Protein AF-A0A3N5DQL9-F1 (afdb_monomer_lite)

InterPro domains:
  IPR009875 PilZ domain [PF07238] (98-173)
  IPR009875 PilZ domain [PF07238] (188-261)

Organism: NCBI:txid2488860

pL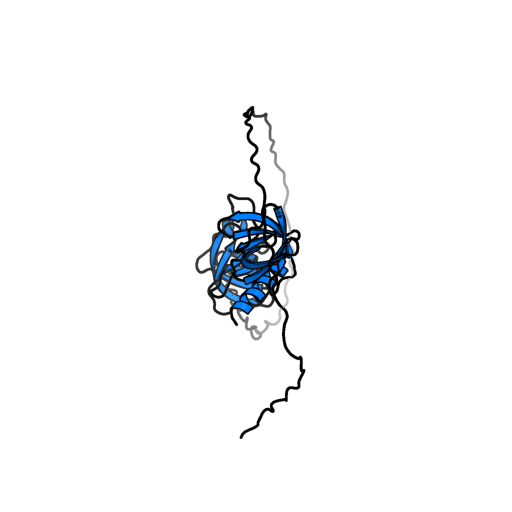DDT: mean 72.64, std 27.67, range [24.95, 98.25]

Foldseek 3Di:
DDDDDDDDDDDDDDDDDDDDDDDDDDDDDDDDDDDDDDDDDDDDDDDDDDDDYDDDDDDDDDDDDDDDDDDDDDDDDDDDDDDDDDPPPPCPPPPPPWDKDQAAWFWKWKQWPLFIFIWTFRMDTQFWTKIFGLDDDDAPTFIWIAGQQGDIFTWHFPDDDDRMTITTTPGGDDVVCVRCVDHPDDRDFDKTADWFWKWKAFPNDIFTWIWGIDGQFWTKIQGPDDDDAQGWIWIGTDLDDTFIWGFHDDDDRMTITTTPGGDDSSSVSRSRVVRSVVVVD

Structure (mmCIF, N/CA/C/O backbone):
data_AF-A0A3N5DQL9-F1
#
_entry.id   AF-A0A3N5DQL9-F1
#
loop_
_atom_site.group_PDB
_atom_site.id
_atom_site.type_symbol
_atom_site.label_atom_id
_atom_site.label_alt_id
_atom_site.label_comp_id
_atom_site.label_asym_id
_atom_site.label_entity_id
_atom_site.label_seq_id
_atom_site.pdbx_PDB_ins_code
_atom_site.Cartn_x
_atom_site.Cartn_y
_atom_site.Cartn_z
_atom_site.occupancy
_atom_site.B_iso_or_equiv
_atom_site.auth_seq_id
_atom_site.auth_comp_id
_atom_site.auth_asym_id
_atom_site.auth_atom_id
_atom_site.pdbx_PDB_model_num
ATOM 1 N N . MET A 1 1 ? 42.557 -19.489 23.599 1.00 41.81 1 MET A N 1
ATOM 2 C CA . MET A 1 1 ? 42.749 -18.333 24.503 1.00 41.81 1 MET A CA 1
ATOM 3 C C . MET A 1 1 ? 41.372 -17.746 24.800 1.00 41.81 1 MET A C 1
ATOM 5 O O . MET A 1 1 ? 40.788 -17.141 23.914 1.00 41.81 1 MET A O 1
ATOM 9 N N . LEU A 1 2 ? 40.791 -18.026 25.970 1.00 31.98 2 LEU A N 1
ATOM 10 C CA . LEU A 1 2 ? 39.416 -17.618 26.305 1.00 31.98 2 LEU A CA 1
ATOM 11 C C . LEU A 1 2 ? 39.386 -16.194 26.879 1.00 31.98 2 LEU A C 1
ATOM 13 O O . LEU A 1 2 ? 40.233 -15.846 27.700 1.00 31.98 2 LEU A O 1
ATOM 17 N N . ARG A 1 3 ? 38.371 -15.401 26.516 1.00 32.28 3 ARG A N 1
ATOM 18 C CA . ARG A 1 3 ? 37.956 -14.208 27.271 1.00 32.28 3 ARG A CA 1
ATOM 19 C C . ARG A 1 3 ? 36.439 -14.199 27.421 1.00 32.28 3 ARG A C 1
ATOM 21 O O . ARG A 1 3 ? 35.715 -14.289 26.438 1.00 32.28 3 ARG A O 1
ATOM 28 N N . GLN A 1 4 ? 35.982 -14.113 28.665 1.00 33.06 4 GLN A N 1
ATOM 29 C CA . GLN A 1 4 ? 34.568 -14.000 29.010 1.00 33.06 4 GLN A CA 1
ATOM 30 C C . GLN A 1 4 ? 34.053 -12.590 28.698 1.00 33.06 4 GLN A C 1
ATOM 32 O O . GLN A 1 4 ? 34.749 -11.607 28.959 1.00 33.06 4 GLN A O 1
ATOM 37 N N . VAL A 1 5 ? 32.803 -12.489 28.248 1.00 36.16 5 VAL A N 1
ATOM 38 C CA . VAL A 1 5 ? 32.012 -11.254 28.347 1.00 36.16 5 VAL A CA 1
ATOM 39 C C . VAL A 1 5 ? 31.130 -11.376 29.591 1.00 36.16 5 VAL A C 1
ATOM 41 O O . VAL A 1 5 ? 30.553 -12.432 29.847 1.00 36.16 5 VAL A O 1
ATOM 44 N N . LYS A 1 6 ? 31.080 -10.326 30.416 1.00 33.09 6 LYS A N 1
ATOM 45 C CA . LYS A 1 6 ? 30.373 -10.351 31.706 1.00 33.09 6 LYS A CA 1
ATOM 46 C C . LYS A 1 6 ? 28.863 -10.208 31.507 1.00 33.09 6 LYS A C 1
ATOM 48 O O . LYS A 1 6 ? 28.427 -9.290 30.818 1.00 33.09 6 LYS A O 1
ATOM 53 N N . LEU A 1 7 ? 28.076 -11.034 32.198 1.00 29.56 7 LEU A N 1
ATOM 54 C CA . LEU A 1 7 ? 26.672 -10.716 32.468 1.00 29.56 7 LEU A CA 1
ATOM 55 C C . LEU A 1 7 ? 26.611 -9.487 33.388 1.00 29.56 7 LEU A C 1
ATOM 57 O O . LEU A 1 7 ? 27.269 -9.463 34.431 1.00 29.56 7 LEU A O 1
ATOM 61 N N . THR A 1 8 ? 25.773 -8.512 33.042 1.00 34.16 8 THR A N 1
ATOM 62 C CA . THR A 1 8 ? 25.400 -7.413 33.945 1.00 34.16 8 THR A CA 1
ATOM 63 C C . THR A 1 8 ? 24.059 -7.736 34.601 1.00 34.16 8 THR A C 1
ATOM 65 O O . THR A 1 8 ? 23.132 -8.233 33.966 1.00 34.16 8 THR A O 1
ATOM 68 N N . ARG A 1 9 ? 23.986 -7.517 35.915 1.00 28.72 9 ARG A N 1
ATOM 69 C CA . ARG A 1 9 ? 22.959 -8.069 36.807 1.00 28.72 9 ARG A CA 1
ATOM 70 C C . ARG A 1 9 ? 21.704 -7.196 36.859 1.00 28.72 9 ARG A C 1
ATOM 72 O O . ARG A 1 9 ? 21.794 -6.030 37.232 1.00 28.72 9 ARG A O 1
ATOM 79 N N . TRP A 1 10 ? 20.541 -7.791 36.596 1.00 24.95 10 TRP A N 1
ATOM 80 C CA . TRP A 1 10 ? 19.246 -7.154 36.844 1.00 24.95 10 TRP A CA 1
ATOM 81 C C . TRP A 1 10 ? 19.011 -6.876 38.340 1.00 24.95 10 TRP A C 1
ATOM 83 O O . TRP A 1 10 ? 19.280 -7.712 39.207 1.00 24.95 10 TRP A O 1
ATOM 93 N N . ARG A 1 11 ? 18.442 -5.700 38.605 1.00 32.62 11 ARG A N 1
ATOM 94 C CA . ARG A 1 11 ? 17.503 -5.376 39.690 1.00 32.62 11 ARG A CA 1
ATOM 95 C C . ARG A 1 11 ? 16.439 -4.483 39.029 1.00 32.62 11 ARG A C 1
ATOM 97 O O . ARG A 1 11 ? 16.796 -3.721 38.139 1.00 32.62 11 ARG A O 1
ATOM 104 N N . GLY A 1 12 ? 15.162 -4.515 39.375 1.00 27.81 12 GLY A N 1
ATOM 105 C CA . GLY A 1 12 ? 14.487 -5.226 40.459 1.00 27.81 12 GLY A CA 1
ATOM 106 C C . GLY A 1 12 ? 13.394 -4.301 40.984 1.00 27.81 12 GLY A C 1
ATOM 107 O O . GLY A 1 12 ? 13.720 -3.222 41.472 1.00 27.81 12 GLY A O 1
ATOM 108 N N . PHE A 1 13 ? 12.129 -4.675 40.805 1.00 28.86 13 PHE A N 1
ATOM 109 C CA . PHE A 1 13 ? 10.984 -3.857 41.196 1.00 28.86 13 PHE A CA 1
ATOM 110 C C . PHE A 1 13 ? 9.818 -4.775 41.562 1.00 28.86 13 PHE A C 1
ATOM 112 O O . PHE A 1 13 ? 9.373 -5.565 40.731 1.00 28.86 13 PHE A O 1
ATOM 119 N N . ASP A 1 14 ? 9.362 -4.686 42.806 1.00 30.33 14 ASP A N 1
ATOM 120 C CA . ASP A 1 14 ? 8.292 -5.522 43.344 1.00 30.33 14 ASP A CA 1
ATOM 121 C C . ASP A 1 14 ? 6.930 -4.831 43.185 1.00 30.33 14 ASP A C 1
ATOM 123 O O . ASP A 1 14 ? 6.806 -3.621 43.385 1.00 30.33 14 ASP A O 1
ATOM 127 N N . ALA A 1 15 ? 5.889 -5.602 42.868 1.00 32.97 15 ALA A N 1
ATOM 128 C CA . ALA A 1 15 ? 4.498 -5.155 42.924 1.00 32.97 15 ALA A CA 1
ATOM 129 C C . ALA A 1 15 ? 3.593 -6.326 43.339 1.00 32.97 15 ALA A C 1
ATOM 131 O O . ALA A 1 15 ? 3.614 -7.394 42.728 1.00 32.97 15 ALA A O 1
ATOM 132 N N . HIS A 1 16 ? 2.815 -6.136 44.405 1.00 31.95 16 HIS A N 1
ATOM 133 C CA . HIS A 1 16 ? 2.066 -7.208 45.060 1.00 31.95 16 HIS A CA 1
ATOM 134 C C . HIS A 1 16 ? 0.633 -7.375 44.519 1.00 31.95 16 HIS A C 1
ATOM 136 O O . HIS A 1 16 ? -0.198 -6.483 44.629 1.00 31.95 16 HIS A O 1
ATOM 142 N N . SER A 1 17 ? 0.347 -8.582 44.026 1.00 31.09 17 SER A N 1
ATOM 143 C CA . SER A 1 17 ? -0.905 -9.343 44.205 1.00 31.09 17 SER A CA 1
ATOM 144 C C . SER A 1 17 ? -2.293 -8.655 44.129 1.00 31.09 17 SER A C 1
ATOM 146 O O . SER A 1 17 ? -2.835 -8.242 45.151 1.00 31.09 17 SER A O 1
ATOM 148 N N . SER A 1 18 ? -2.980 -8.923 43.006 1.00 32.56 18 SER A N 1
ATOM 149 C CA . SER A 1 18 ? -4.298 -9.610 42.982 1.00 32.56 18 SER A CA 1
ATOM 150 C C . SER A 1 18 ? -5.567 -8.806 43.419 1.00 32.56 18 SER A C 1
ATOM 152 O O . SER A 1 18 ? -5.468 -7.596 43.598 1.00 32.56 18 SER A O 1
ATOM 154 N N . PRO A 1 19 ? -6.811 -9.353 43.365 1.00 47.72 19 PRO A N 1
ATOM 155 C CA . PRO A 1 19 ? -7.757 -8.904 42.331 1.00 47.72 19 PRO A CA 1
ATOM 156 C C . PRO A 1 19 ? -9.156 -8.502 42.854 1.00 47.72 19 PRO A C 1
ATOM 158 O O . PRO A 1 19 ? -9.498 -8.753 44.007 1.00 47.72 19 PRO A O 1
ATOM 161 N N . PHE A 1 20 ? -10.027 -7.979 41.977 1.00 27.23 20 PHE A N 1
ATOM 162 C CA . PHE A 1 20 ? -11.466 -7.857 42.268 1.00 27.23 20 PHE A CA 1
ATOM 163 C C . PHE A 1 20 ? -12.380 -8.282 41.103 1.00 27.23 20 PHE A C 1
ATOM 165 O O . PHE A 1 20 ? -11.917 -8.534 39.993 1.00 27.23 20 PHE A O 1
ATOM 172 N N . ARG A 1 21 ? -13.669 -8.489 41.412 1.00 31.25 21 ARG A N 1
ATOM 173 C CA . ARG A 1 21 ? -14.602 -9.344 40.653 1.00 31.25 21 ARG A CA 1
ATOM 174 C C . ARG A 1 21 ? -15.504 -8.633 39.635 1.00 31.25 21 ARG A C 1
ATOM 176 O O . ARG A 1 21 ? -15.844 -7.466 39.775 1.00 31.25 21 ARG A O 1
ATOM 183 N N . VAL A 1 22 ? -15.981 -9.461 38.701 1.00 31.59 22 VAL A N 1
ATOM 184 C CA . VAL A 1 22 ? -17.189 -9.314 37.869 1.00 31.59 22 VAL A CA 1
ATOM 185 C C . VAL A 1 22 ? -18.440 -8.962 38.690 1.00 31.59 22 VAL A C 1
ATOM 187 O O . VAL A 1 22 ? -18.619 -9.472 39.798 1.00 31.59 22 VAL A O 1
ATOM 190 N N . SER A 1 23 ? -19.360 -8.215 38.074 1.00 35.34 23 SER A N 1
ATOM 191 C CA . SER A 1 23 ? -20.794 -8.230 38.398 1.00 35.34 23 SER A CA 1
ATOM 192 C C . SER A 1 23 ? -21.633 -8.011 37.131 1.00 35.34 23 SER A C 1
ATOM 194 O O . SER A 1 23 ? -21.495 -6.973 36.484 1.00 35.34 23 SER A O 1
ATOM 196 N N . ASP A 1 24 ? -22.506 -8.960 36.790 1.00 30.73 24 ASP A N 1
ATOM 197 C CA . ASP A 1 24 ? -23.489 -8.803 35.712 1.00 30.73 24 ASP A CA 1
ATOM 198 C C . ASP A 1 24 ? -24.581 -7.783 36.065 1.00 30.73 24 ASP A C 1
ATOM 200 O O . ASP A 1 24 ? -24.983 -7.651 37.221 1.00 30.73 24 ASP A O 1
ATOM 204 N N . SER A 1 25 ? -25.179 -7.174 35.041 1.00 35.00 25 SER A N 1
ATOM 205 C CA . SER A 1 25 ? -26.637 -6.999 35.018 1.00 35.00 25 SER A CA 1
ATOM 206 C C . SER A 1 25 ? -27.153 -6.927 33.580 1.00 35.00 25 SER A C 1
ATOM 208 O O . SER A 1 25 ? -26.675 -6.156 32.751 1.00 35.00 25 SER A O 1
ATOM 210 N N . SER A 1 26 ? -28.132 -7.772 33.277 1.00 30.64 26 SER A N 1
ATOM 211 C CA . SER A 1 26 ? -28.858 -7.816 32.008 1.00 30.64 26 SER A CA 1
ATOM 212 C C . SER A 1 26 ? -30.278 -7.284 32.204 1.00 30.64 26 SER A C 1
ATOM 214 O O . SER A 1 26 ? -30.798 -7.366 33.316 1.00 30.64 26 SER A O 1
ATOM 216 N N . THR A 1 27 ? -30.921 -6.779 31.139 1.00 33.00 27 THR A N 1
ATOM 217 C CA . THR A 1 27 ? -32.370 -6.932 30.847 1.00 33.00 27 THR A CA 1
ATOM 218 C C . THR A 1 27 ? -32.809 -6.073 29.648 1.00 33.00 27 THR A C 1
ATOM 220 O O . THR A 1 27 ? -32.357 -4.949 29.477 1.00 33.00 27 THR A O 1
ATOM 223 N N . HIS A 1 28 ? -33.682 -6.666 28.825 1.00 31.22 28 HIS A N 1
ATOM 224 C CA . HIS A 1 28 ? -34.646 -6.119 27.850 1.00 31.22 28 HIS A CA 1
ATOM 225 C C . HIS A 1 28 ? -34.858 -4.580 27.820 1.00 31.22 28 HIS A C 1
ATOM 227 O O . HIS A 1 28 ? -34.978 -3.952 28.863 1.00 31.22 28 HIS A O 1
ATOM 233 N N . GLY A 1 29 ? -35.032 -3.900 26.677 1.00 25.44 29 GLY A N 1
ATOM 234 C CA . GLY A 1 29 ? -35.279 -4.354 25.297 1.00 25.44 29 GLY A CA 1
ATOM 235 C C . GLY A 1 29 ? -36.654 -3.890 24.782 1.00 25.44 29 GLY A C 1
ATOM 236 O O . GLY A 1 29 ? -37.627 -3.962 25.524 1.00 25.44 29 GLY A O 1
ATOM 237 N N . PHE A 1 30 ? -36.762 -3.433 23.526 1.00 28.27 30 PHE A N 1
ATOM 238 C CA . PHE A 1 30 ? -38.056 -3.134 22.884 1.00 28.27 30 PHE A CA 1
ATOM 239 C C . PHE A 1 30 ? -37.993 -3.253 21.351 1.00 28.27 30 PHE A C 1
ATOM 241 O O . PHE A 1 30 ? -36.925 -3.127 20.753 1.00 28.27 30 PHE A O 1
ATOM 248 N N . VAL A 1 31 ? -39.145 -3.494 20.719 1.00 26.06 31 VAL A N 1
ATOM 249 C CA . VAL A 1 31 ? -39.311 -3.655 19.264 1.00 26.06 31 VAL A CA 1
ATOM 250 C C . VAL A 1 31 ? -40.293 -2.612 18.749 1.00 26.06 31 VAL A C 1
ATOM 252 O O . VAL A 1 31 ? -41.367 -2.465 19.328 1.00 26.06 31 VAL A O 1
ATOM 255 N N . GLN A 1 32 ? -40.004 -1.985 17.605 1.00 31.44 32 GLN A N 1
ATOM 256 C CA . GLN A 1 32 ? -41.073 -1.452 16.762 1.00 31.44 32 GLN A CA 1
ATOM 257 C C . GLN A 1 32 ? -40.695 -1.460 15.275 1.00 31.44 32 GLN A C 1
ATOM 259 O O . GLN A 1 32 ? -39.648 -0.953 14.878 1.00 31.44 32 GLN A O 1
ATOM 264 N N . MET A 1 33 ? -41.566 -2.049 14.451 1.00 25.66 33 MET A N 1
ATOM 265 C CA . MET A 1 33 ? -41.576 -1.824 13.004 1.00 25.66 33 MET A CA 1
ATOM 266 C C . MET A 1 33 ? -42.206 -0.462 12.707 1.00 25.66 33 MET A C 1
ATOM 268 O O . MET A 1 33 ? -43.134 -0.059 13.405 1.00 25.66 33 MET A O 1
ATOM 272 N N . LEU A 1 34 ? -41.823 0.163 11.594 1.00 30.53 34 LEU A N 1
ATOM 273 C CA . LEU A 1 34 ? -42.738 0.996 10.811 1.00 30.53 34 LEU A CA 1
ATOM 274 C C . LEU A 1 34 ? -42.424 0.849 9.315 1.00 30.53 34 LEU A C 1
ATOM 276 O O . LEU A 1 34 ? -41.328 0.431 8.939 1.00 30.53 34 LEU A O 1
ATOM 280 N N . THR A 1 35 ? -43.424 1.102 8.475 1.00 29.86 35 THR A N 1
ATOM 281 C CA . THR A 1 35 ? -43.510 0.587 7.102 1.00 29.86 35 THR A CA 1
ATOM 282 C C . THR A 1 35 ? -43.495 1.676 6.023 1.00 29.86 35 THR A C 1
ATOM 284 O O . THR A 1 35 ? -43.913 2.801 6.259 1.00 29.86 35 THR A O 1
ATOM 287 N N . GLU A 1 36 ? -43.056 1.268 4.824 1.00 28.89 36 GLU A N 1
ATOM 288 C CA . GLU A 1 36 ? -43.428 1.777 3.487 1.00 28.89 36 GLU A CA 1
ATOM 289 C C . GLU A 1 36 ? -43.408 3.289 3.158 1.00 28.89 36 GLU A C 1
ATOM 291 O O . GLU A 1 36 ? -44.147 4.091 3.723 1.00 28.89 36 GLU A O 1
ATOM 296 N N . LYS A 1 37 ? -42.799 3.617 2.002 1.00 32.78 37 LYS A N 1
ATOM 297 C CA . LYS A 1 37 ? -43.576 4.051 0.813 1.00 32.78 37 LYS A CA 1
ATOM 298 C C . LYS A 1 37 ? -42.776 4.018 -0.501 1.00 32.78 37 LYS A C 1
ATOM 300 O O . LYS A 1 37 ? -41.551 3.990 -0.495 1.00 32.78 37 LYS A O 1
ATOM 305 N N . LYS A 1 38 ? -43.504 3.992 -1.628 1.00 30.69 38 LYS A N 1
ATOM 306 C CA . LYS A 1 38 ? -42.999 4.003 -3.018 1.00 30.69 38 LYS A CA 1
ATOM 307 C C . LYS A 1 38 ? -43.166 5.380 -3.678 1.00 30.69 38 LYS A C 1
ATOM 309 O O . LYS A 1 38 ? -44.229 5.970 -3.514 1.00 30.69 38 LYS A O 1
ATOM 314 N N . ALA A 1 39 ? -42.207 5.766 -4.524 1.00 31.39 39 ALA A N 1
ATOM 315 C CA . ALA A 1 39 ? -42.345 6.441 -5.836 1.00 31.39 39 ALA A CA 1
ATOM 316 C C . ALA A 1 39 ? -40.922 6.466 -6.478 1.00 31.39 39 ALA A C 1
ATOM 318 O O . ALA A 1 39 ? -39.961 6.575 -5.723 1.00 31.39 39 ALA A O 1
ATOM 319 N N . VAL A 1 40 ? -40.634 6.196 -7.766 1.00 34.62 40 VAL A N 1
ATOM 320 C CA . VAL A 1 40 ? -41.252 6.627 -9.048 1.00 34.62 40 VAL A CA 1
ATOM 321 C C . VAL A 1 40 ? -41.043 8.147 -9.222 1.00 34.62 40 VAL A C 1
ATOM 323 O O . VAL A 1 40 ? -41.456 8.905 -8.358 1.00 34.62 40 VAL A O 1
ATOM 326 N N . ASP A 1 41 ? -40.301 8.659 -10.214 1.00 34.75 41 ASP A N 1
ATOM 327 C CA . ASP A 1 41 ? -40.450 8.399 -11.660 1.00 34.75 41 ASP A CA 1
ATOM 328 C C . ASP A 1 41 ? -39.149 8.552 -12.512 1.00 34.75 41 ASP A C 1
ATOM 330 O O . ASP A 1 41 ? -38.054 8.706 -11.970 1.00 34.75 41 ASP A O 1
ATOM 334 N N . GLY A 1 42 ? -39.265 8.457 -13.848 1.00 34.69 42 GLY A N 1
ATOM 335 C CA . GLY A 1 42 ? -38.157 8.436 -14.829 1.00 34.69 42 GLY A CA 1
ATOM 336 C C . GLY A 1 42 ? -37.672 9.786 -15.429 1.00 34.69 42 GLY A C 1
ATOM 337 O O . GLY A 1 42 ? -38.116 10.856 -15.015 1.00 34.69 42 GLY A O 1
ATOM 338 N N . PRO A 1 43 ? -36.729 9.755 -16.405 1.00 48.16 43 PRO A N 1
ATOM 339 C CA . PRO A 1 43 ? -35.982 10.934 -16.877 1.00 48.16 43 PRO A CA 1
ATOM 340 C C . PRO A 1 43 ? -36.409 11.494 -18.259 1.00 48.16 43 PRO A C 1
ATOM 342 O O . PRO A 1 43 ? -36.914 10.747 -19.100 1.00 48.16 43 PRO A O 1
ATOM 345 N N . PRO A 1 44 ? -36.086 12.768 -18.574 1.00 45.38 44 PRO A N 1
ATOM 346 C CA . PRO A 1 44 ? -36.138 13.313 -19.934 1.00 45.38 44 PRO A CA 1
ATOM 347 C C . PRO A 1 44 ? -34.821 13.115 -20.722 1.00 45.38 44 PRO A C 1
ATOM 349 O O . PRO A 1 44 ? -33.724 13.179 -20.169 1.00 45.38 44 PRO A O 1
ATOM 352 N N . GLN A 1 45 ? -34.932 12.936 -22.044 1.00 37.78 45 GLN A N 1
ATOM 353 C CA . GLN A 1 45 ? -33.828 12.981 -23.024 1.00 37.78 45 GLN A CA 1
ATOM 354 C C . GLN A 1 45 ? -33.878 14.305 -23.820 1.00 37.78 45 GLN A C 1
ATOM 356 O O . GLN A 1 45 ? -34.929 14.943 -23.834 1.00 37.78 45 GLN A O 1
ATOM 361 N N . GLY A 1 46 ? -32.826 14.675 -24.577 1.00 31.55 46 GLY A N 1
ATOM 362 C CA . GLY A 1 46 ? -33.003 15.672 -25.657 1.00 31.55 46 GLY A CA 1
ATOM 363 C C . GLY A 1 46 ? -31.780 16.383 -26.272 1.00 31.55 46 GLY A C 1
ATOM 364 O O . GLY A 1 46 ? -31.552 17.542 -25.959 1.00 31.55 46 GLY A O 1
ATOM 365 N N . GLY A 1 47 ? -31.103 15.745 -27.241 1.00 31.56 47 GLY A N 1
ATOM 366 C CA . GLY A 1 47 ? -30.402 16.386 -28.386 1.00 31.56 47 GLY A CA 1
ATOM 367 C C . GLY A 1 47 ? -29.287 17.441 -28.155 1.00 31.56 47 GLY A C 1
ATOM 368 O O . GLY A 1 47 ? -28.833 17.657 -27.041 1.00 31.56 47 GLY A O 1
ATOM 369 N N . SER A 1 48 ? -28.755 18.124 -29.191 1.00 32.31 48 SER A N 1
ATOM 370 C CA . SER A 1 48 ? -28.428 17.639 -30.560 1.00 32.31 48 SER A CA 1
ATOM 371 C C . SER A 1 48 ? -27.640 18.653 -31.444 1.00 32.31 48 SER A C 1
ATOM 373 O O . SER A 1 48 ? -28.252 19.474 -32.119 1.00 32.31 48 SER A O 1
ATOM 375 N N . ARG A 1 49 ? -26.313 18.455 -31.584 1.00 32.72 49 ARG A N 1
ATOM 376 C CA . ARG A 1 49 ? -25.433 18.856 -32.730 1.00 32.72 49 ARG A CA 1
ATOM 377 C C . ARG A 1 49 ? -25.258 20.373 -33.108 1.00 32.72 49 ARG A C 1
ATOM 379 O O . ARG A 1 49 ? -25.859 21.221 -32.464 1.00 32.72 49 ARG A O 1
ATOM 386 N N . PRO A 1 50 ? -24.332 20.733 -34.051 1.00 54.06 50 PRO A N 1
ATOM 387 C CA . PRO A 1 50 ? -23.694 22.069 -34.107 1.00 54.06 50 PRO A CA 1
ATOM 388 C C . PRO A 1 50 ? -23.637 22.754 -35.507 1.00 54.06 50 PRO A C 1
ATOM 390 O O . PRO A 1 50 ? -24.065 22.180 -36.511 1.00 54.06 50 PRO A O 1
ATOM 393 N N . PRO A 1 51 ? -22.948 23.910 -35.605 1.00 46.78 51 PRO A N 1
ATOM 394 C CA . PRO A 1 51 ? -22.212 24.385 -36.794 1.00 46.78 51 PRO A CA 1
ATOM 395 C C . PRO A 1 51 ? -20.721 24.734 -36.484 1.00 46.78 51 PRO A C 1
ATOM 397 O O . PRO A 1 51 ? -20.302 24.621 -35.337 1.00 46.78 51 PRO A O 1
ATOM 400 N N . LYS A 1 52 ? -19.889 25.281 -37.395 1.00 36.59 52 LYS A N 1
ATOM 401 C CA . LYS A 1 52 ? -19.422 24.848 -38.744 1.00 36.59 52 LYS A CA 1
ATOM 402 C C . LYS A 1 52 ? -18.437 25.911 -39.317 1.00 36.59 52 LYS A C 1
ATOM 404 O O . LYS A 1 52 ? -18.806 27.076 -39.350 1.00 36.59 52 LYS A O 1
ATOM 409 N N . GLY A 1 53 ? -17.291 25.499 -39.884 1.00 31.33 53 GLY A N 1
ATOM 410 C CA . GLY A 1 53 ? -16.429 26.305 -40.791 1.00 31.33 53 GLY A CA 1
ATOM 411 C C . GLY A 1 53 ? -15.499 27.370 -40.160 1.00 31.33 53 GLY A C 1
ATOM 412 O O . GLY A 1 53 ? -15.647 27.680 -38.985 1.00 31.33 53 GLY A O 1
ATOM 413 N N . ASN A 1 54 ? -14.522 27.952 -40.885 1.00 34.09 54 ASN A N 1
ATOM 414 C CA . ASN A 1 54 ? -13.997 27.620 -42.232 1.00 34.09 54 ASN A CA 1
ATOM 415 C C . ASN A 1 54 ? -12.597 28.252 -42.508 1.00 34.09 54 ASN A C 1
ATOM 417 O O . ASN A 1 54 ? -12.244 29.209 -41.835 1.00 34.09 54 ASN A O 1
ATOM 421 N N . ASP A 1 55 ? -11.888 27.738 -43.536 1.00 34.00 55 ASP A N 1
ATOM 422 C CA . ASP A 1 55 ? -10.813 28.348 -44.381 1.00 34.00 55 ASP 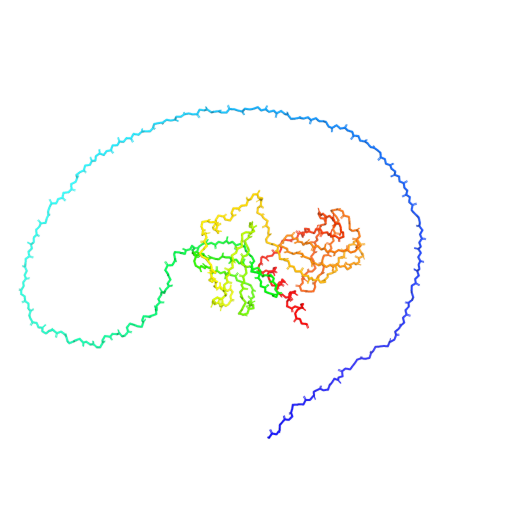A CA 1
ATOM 423 C C . ASP A 1 55 ? -9.550 28.996 -43.725 1.00 34.00 55 ASP A C 1
ATOM 425 O O . ASP A 1 55 ? -9.646 29.794 -42.806 1.00 34.00 55 ASP A O 1
ATOM 429 N N . LYS A 1 56 ? -8.295 28.593 -44.029 1.00 34.84 56 LYS A N 1
ATOM 430 C CA . LYS A 1 56 ? -7.452 28.605 -45.270 1.00 34.84 56 LYS A CA 1
ATOM 431 C C . LYS A 1 56 ? -6.741 29.943 -45.572 1.00 34.84 56 LYS A C 1
ATOM 433 O O . LYS A 1 56 ? -7.410 30.959 -45.683 1.00 34.84 56 LYS A O 1
ATOM 438 N N . ILE A 1 57 ? -5.432 29.877 -45.890 1.00 33.72 57 ILE A N 1
ATOM 439 C CA . ILE A 1 57 ? -4.751 30.420 -47.106 1.00 33.72 57 ILE A CA 1
ATOM 440 C C . ILE A 1 57 ? -3.230 30.099 -47.063 1.00 33.72 57 ILE A C 1
ATOM 442 O O . ILE A 1 57 ? -2.686 29.833 -45.996 1.00 33.72 57 ILE A O 1
ATOM 446 N N . MET A 1 58 ? -2.564 30.069 -48.228 1.00 32.28 58 MET A N 1
ATOM 447 C CA . MET A 1 58 ? -1.123 29.802 -48.446 1.00 32.28 58 MET A CA 1
ATOM 448 C C . MET A 1 58 ? -0.446 31.001 -49.140 1.00 32.28 58 MET A C 1
ATOM 450 O O . MET A 1 58 ? -1.105 31.601 -49.988 1.00 32.28 58 MET A O 1
ATOM 454 N N . ALA A 1 59 ? 0.852 31.266 -48.900 1.00 29.48 59 ALA A N 1
ATOM 455 C CA . ALA A 1 59 ? 1.788 31.844 -49.894 1.00 29.48 59 ALA A CA 1
ATOM 456 C C . ALA A 1 59 ? 3.272 31.853 -49.435 1.00 29.48 59 ALA A C 1
ATOM 458 O O . ALA A 1 59 ? 3.576 32.041 -48.261 1.00 29.48 59 ALA A O 1
ATOM 459 N N . GLU A 1 60 ? 4.173 31.716 -50.410 1.00 29.97 60 GLU A N 1
ATOM 460 C CA . GLU A 1 60 ? 5.650 31.840 -50.391 1.00 29.97 60 GLU A CA 1
ATOM 461 C C . GLU A 1 60 ? 6.058 33.001 -51.357 1.00 29.97 60 GLU A C 1
ATOM 463 O O . GLU A 1 60 ? 5.157 33.608 -51.942 1.00 29.97 60 GLU A O 1
ATOM 468 N N . PRO A 1 61 ? 7.338 33.243 -51.739 1.00 61.50 61 PRO A N 1
ATOM 469 C CA . PRO A 1 61 ? 8.613 33.380 -50.999 1.00 61.50 61 PRO A CA 1
ATOM 470 C C . PRO A 1 61 ? 9.394 34.654 -51.475 1.00 61.50 61 PRO A C 1
ATOM 472 O O . PRO A 1 61 ? 8.833 35.446 -52.225 1.00 61.50 61 PRO A O 1
ATOM 475 N N . LEU A 1 62 ? 10.700 34.830 -51.155 1.00 31.80 62 LEU A N 1
ATOM 476 C CA . LEU A 1 62 ? 11.762 35.222 -52.136 1.00 31.80 62 LEU A CA 1
ATOM 477 C C . LEU A 1 62 ? 13.212 35.303 -51.559 1.00 31.80 62 LEU A C 1
ATOM 479 O O . LEU A 1 62 ? 13.412 35.828 -50.475 1.00 31.80 62 LEU A O 1
ATOM 483 N N . ARG A 1 63 ? 14.197 34.832 -52.360 1.00 34.25 63 ARG A N 1
ATOM 484 C CA . ARG A 1 63 ? 15.603 35.300 -52.644 1.00 34.25 63 ARG A CA 1
ATOM 485 C C . ARG A 1 63 ? 16.303 36.237 -51.617 1.00 34.25 63 ARG A C 1
ATOM 487 O O . ARG A 1 63 ? 15.716 37.224 -51.209 1.00 34.25 63 ARG A O 1
ATOM 494 N N . ASN A 1 64 ? 17.607 36.143 -51.287 1.00 31.66 64 ASN A N 1
ATOM 495 C CA . ASN A 1 64 ? 18.851 35.961 -52.095 1.00 31.66 64 ASN A CA 1
ATOM 496 C C . ASN A 1 64 ? 20.084 35.830 -51.112 1.00 31.66 64 ASN A C 1
ATOM 498 O O . ASN A 1 64 ? 19.835 35.894 -49.915 1.00 31.66 64 ASN A O 1
ATOM 502 N N . ARG A 1 65 ? 21.409 35.713 -51.398 1.00 33.19 65 ARG A N 1
ATOM 503 C CA . ARG A 1 65 ? 22.324 35.605 -52.579 1.00 33.19 65 ARG A CA 1
ATOM 504 C C . ARG A 1 65 ? 23.711 35.020 -52.120 1.00 33.19 65 ARG A C 1
ATOM 506 O O . ARG A 1 65 ? 23.905 34.795 -50.934 1.00 33.19 65 ARG A O 1
ATOM 513 N N . ILE A 1 66 ? 24.681 34.843 -53.035 1.00 35.19 66 ILE A N 1
ATOM 514 C CA . ILE A 1 66 ? 26.120 34.439 -52.880 1.00 35.19 66 ILE A CA 1
ATOM 515 C C . ILE A 1 66 ? 26.957 35.422 -53.770 1.00 35.19 66 ILE A C 1
ATOM 517 O O . ILE A 1 66 ? 26.375 35.810 -54.794 1.00 35.19 66 ILE A O 1
ATOM 521 N N . PRO A 1 67 ? 28.198 35.922 -53.452 1.00 40.34 67 PRO A N 1
ATOM 522 C CA . PRO A 1 67 ? 29.461 35.146 -53.315 1.00 40.34 67 PRO A CA 1
ATOM 523 C C . PRO A 1 67 ? 30.572 35.684 -52.355 1.00 40.34 67 PRO A C 1
ATOM 525 O O . PRO A 1 67 ? 30.409 36.698 -51.683 1.00 40.34 67 PRO A O 1
ATOM 528 N N . ALA A 1 68 ? 31.726 34.991 -52.331 1.00 33.97 68 ALA A N 1
ATOM 529 C CA . ALA A 1 68 ? 33.003 35.393 -51.701 1.00 33.97 68 ALA A CA 1
ATOM 530 C C . ALA A 1 68 ? 33.963 36.110 -52.692 1.00 33.97 68 ALA A C 1
ATOM 532 O O . ALA A 1 68 ? 33.618 36.243 -53.870 1.00 33.97 68 ALA A O 1
ATOM 533 N N . PRO A 1 69 ? 35.167 36.551 -52.253 1.00 39.88 69 PRO A N 1
ATOM 534 C CA . PRO A 1 69 ? 36.379 35.860 -52.742 1.00 39.88 69 PRO A CA 1
ATOM 535 C C . PRO A 1 69 ? 37.565 35.738 -51.744 1.00 39.88 69 PRO A C 1
ATOM 537 O O . PRO A 1 69 ? 37.566 36.291 -50.649 1.00 39.88 69 PRO A O 1
ATOM 540 N N . THR A 1 70 ? 38.585 34.989 -52.179 1.00 31.00 70 THR A N 1
ATOM 541 C CA . THR A 1 70 ? 39.814 34.551 -51.477 1.00 31.00 70 THR A CA 1
ATOM 542 C C . THR A 1 70 ? 40.966 35.572 -51.488 1.00 31.00 70 THR A C 1
ATOM 544 O O . THR A 1 70 ? 41.125 36.289 -52.473 1.00 31.00 70 THR A O 1
ATOM 547 N N . GLN A 1 71 ? 41.882 35.505 -50.506 1.00 32.59 71 GLN A N 1
ATOM 548 C CA . GLN A 1 71 ? 43.322 35.768 -50.720 1.00 32.59 71 GLN A CA 1
ATOM 549 C C . GLN A 1 71 ? 44.215 34.746 -49.982 1.00 32.59 71 GLN A C 1
ATOM 551 O O . GLN A 1 71 ? 43.786 34.120 -49.015 1.00 32.59 71 GLN A O 1
ATOM 556 N N . PHE A 1 72 ? 45.437 34.550 -50.491 1.00 30.75 72 PHE A N 1
ATOM 557 C CA . PHE A 1 72 ? 46.450 33.583 -50.035 1.00 30.75 72 PHE A CA 1
ATOM 558 C C . PHE A 1 72 ? 47.598 34.279 -49.291 1.00 30.75 72 PHE A C 1
ATOM 560 O O . PHE A 1 72 ? 48.004 35.356 -49.712 1.00 30.75 72 PHE A O 1
ATOM 567 N N . PHE A 1 73 ? 48.223 33.585 -48.334 1.00 32.78 73 PHE A N 1
ATOM 568 C CA . PHE A 1 73 ? 49.674 33.639 -48.083 1.00 32.78 73 PHE A CA 1
ATOM 569 C C . PHE A 1 73 ? 50.158 32.291 -47.511 1.00 32.78 73 PHE A C 1
ATOM 571 O O . PHE A 1 73 ? 49.364 31.509 -46.990 1.00 32.78 73 PHE A O 1
ATOM 578 N N . ALA A 1 74 ? 51.452 32.001 -47.657 1.00 34.06 74 ALA A N 1
ATOM 579 C CA . ALA A 1 74 ? 52.123 30.755 -47.266 1.00 34.06 74 ALA A CA 1
ATOM 580 C C . ALA A 1 74 ? 53.627 31.040 -47.035 1.00 34.06 74 ALA A C 1
ATOM 582 O O . ALA A 1 74 ? 54.062 32.159 -47.310 1.00 34.06 74 ALA A O 1
ATOM 583 N N . PRO A 1 75 ? 54.459 30.034 -46.713 1.00 41.56 75 PRO A N 1
ATOM 584 C CA . PRO A 1 75 ? 54.368 29.081 -45.603 1.00 41.56 75 PRO A CA 1
ATOM 585 C C . PRO A 1 75 ? 55.539 29.286 -44.607 1.00 41.56 75 PRO A C 1
ATOM 587 O O . PRO A 1 75 ? 56.493 29.995 -44.913 1.00 41.56 75 PRO A O 1
ATOM 590 N N . ASP A 1 76 ? 55.543 28.586 -43.468 1.00 33.81 76 ASP A N 1
ATOM 591 C CA . ASP A 1 76 ? 56.782 28.347 -42.703 1.00 33.81 76 ASP A CA 1
ATOM 592 C C . ASP A 1 76 ? 56.804 26.915 -42.131 1.00 33.81 76 ASP A C 1
ATOM 594 O O . ASP A 1 76 ? 55.760 26.275 -41.984 1.00 33.81 76 ASP A O 1
ATOM 598 N N . THR A 1 77 ? 57.997 26.373 -41.883 1.00 41.38 77 THR A N 1
ATOM 599 C CA . THR A 1 77 ? 58.254 24.942 -41.669 1.00 41.38 77 THR A CA 1
ATOM 600 C C . THR A 1 77 ? 58.945 24.675 -40.336 1.00 41.38 77 THR A C 1
ATOM 602 O O . THR A 1 77 ? 60.107 25.045 -40.164 1.00 41.38 77 THR A O 1
ATOM 605 N N . ARG A 1 78 ? 58.307 23.914 -39.430 1.00 34.53 78 ARG A N 1
ATOM 606 C CA . ARG A 1 78 ? 59.023 23.190 -38.360 1.00 34.53 78 ARG A CA 1
ATOM 607 C C . ARG A 1 78 ? 58.224 22.057 -37.707 1.00 34.53 78 ARG A C 1
ATOM 609 O O . ARG A 1 78 ? 57.059 22.224 -37.384 1.00 34.53 78 ARG A O 1
ATOM 616 N N . ALA A 1 79 ? 58.945 20.956 -37.471 1.00 38.62 79 ALA A N 1
ATOM 617 C CA . ALA A 1 79 ? 58.712 19.870 -36.509 1.00 38.62 79 ALA A CA 1
ATOM 618 C C . ALA A 1 79 ? 57.300 19.248 -36.404 1.00 38.62 79 ALA A C 1
ATOM 620 O O . ALA A 1 79 ? 56.386 19.809 -35.807 1.00 38.62 79 ALA A O 1
ATOM 621 N N . ALA A 1 80 ? 57.177 17.989 -36.841 1.00 45.22 80 ALA A N 1
ATOM 622 C CA . ALA A 1 80 ? 56.072 17.126 -36.425 1.00 45.22 80 ALA A CA 1
ATOM 623 C C . ALA A 1 80 ? 56.230 16.718 -34.939 1.00 45.22 80 ALA A C 1
ATOM 625 O O . ALA A 1 80 ? 57.337 16.343 -34.538 1.00 45.22 80 ALA A O 1
ATOM 626 N N . PRO A 1 81 ? 55.164 16.755 -34.118 1.00 43.25 81 PRO A N 1
ATOM 627 C CA . PRO A 1 81 ? 55.221 16.304 -32.731 1.00 43.25 81 PRO A CA 1
ATOM 628 C C . PRO A 1 81 ? 55.224 14.770 -32.637 1.00 43.25 81 PRO A C 1
ATOM 630 O O . PRO A 1 81 ? 54.471 14.084 -33.327 1.00 43.25 81 PRO A O 1
ATOM 633 N N . VAL A 1 82 ? 56.047 14.234 -31.734 1.00 54.69 82 VAL A N 1
ATOM 634 C CA . VAL A 1 82 ? 56.057 12.805 -31.382 1.00 54.69 82 VAL A CA 1
ATOM 635 C C . VAL A 1 82 ? 54.749 12.460 -30.650 1.00 54.69 82 VAL A C 1
ATOM 637 O O . VAL A 1 82 ? 54.353 13.221 -29.763 1.00 54.69 82 VAL A O 1
ATOM 640 N N . PRO A 1 83 ? 54.068 11.338 -30.960 1.00 50.22 83 PRO A N 1
ATOM 641 C CA . PRO A 1 83 ? 52.876 10.937 -30.222 1.00 50.22 83 PRO A CA 1
ATOM 642 C C . PRO A 1 83 ? 53.234 10.592 -28.770 1.00 50.22 83 PRO A C 1
ATOM 644 O O . PRO A 1 83 ? 53.957 9.632 -28.502 1.00 50.22 83 PRO A O 1
ATOM 647 N N . GLY A 1 84 ? 52.709 11.377 -27.828 1.00 49.97 84 GLY A N 1
ATOM 648 C CA . GLY A 1 84 ? 52.721 11.025 -26.408 1.00 49.97 84 GLY A CA 1
ATOM 649 C C . GLY A 1 84 ? 51.872 9.774 -26.129 1.00 49.97 84 GLY A C 1
ATOM 650 O O . GLY A 1 84 ? 51.068 9.375 -26.977 1.00 49.97 84 GLY A O 1
ATOM 651 N N . PRO A 1 85 ? 52.019 9.146 -24.948 1.00 48.84 85 PRO A N 1
ATOM 652 C CA . PRO A 1 85 ? 51.244 7.961 -24.598 1.00 48.84 85 PRO A CA 1
ATOM 653 C C . PRO A 1 85 ? 49.746 8.276 -24.653 1.00 48.84 85 PRO A C 1
ATOM 655 O O . PRO A 1 85 ? 49.264 9.177 -23.964 1.00 48.84 85 PRO A O 1
ATOM 658 N N . THR A 1 86 ? 49.008 7.529 -25.475 1.00 48.53 86 THR A N 1
ATOM 659 C CA . THR A 1 86 ? 47.551 7.661 -25.578 1.00 48.53 86 THR A CA 1
ATOM 660 C C . THR A 1 86 ? 46.914 7.480 -24.201 1.00 48.53 86 THR A C 1
ATOM 662 O O . THR A 1 86 ? 47.214 6.475 -23.545 1.00 48.53 86 THR A O 1
ATOM 665 N N . PRO A 1 87 ? 46.012 8.379 -23.762 1.00 41.53 87 PRO A N 1
ATOM 666 C CA . PRO A 1 87 ? 45.246 8.134 -22.552 1.00 41.53 87 PRO A CA 1
ATOM 667 C C . PRO A 1 87 ? 44.460 6.837 -22.743 1.00 41.53 87 PRO A C 1
ATOM 669 O O . PRO A 1 87 ? 43.739 6.673 -23.729 1.00 41.53 87 PRO A O 1
ATOM 672 N N . ARG A 1 88 ? 44.611 5.901 -21.801 1.00 44.84 88 ARG A N 1
ATOM 673 C CA . ARG A 1 88 ? 43.753 4.719 -21.732 1.00 44.84 88 ARG A CA 1
ATOM 674 C C . ARG A 1 88 ? 42.342 5.219 -21.451 1.00 44.84 88 ARG A C 1
ATOM 676 O O . ARG A 1 88 ? 42.019 5.535 -20.311 1.00 44.84 88 ARG A O 1
ATOM 683 N N . VAL A 1 89 ? 41.521 5.303 -22.494 1.00 42.78 89 VAL A N 1
ATOM 684 C CA . VAL A 1 89 ? 40.084 5.503 -22.338 1.00 42.78 89 VAL A CA 1
ATOM 685 C C . VAL A 1 89 ? 39.558 4.237 -21.678 1.00 42.78 89 VAL A C 1
ATOM 687 O O . VAL A 1 89 ? 39.401 3.203 -22.329 1.00 42.78 89 VAL A O 1
ATOM 690 N N . GLU A 1 90 ? 39.356 4.293 -20.366 1.00 40.69 90 GLU A N 1
ATOM 691 C CA . GLU A 1 90 ? 38.624 3.256 -19.656 1.00 40.69 90 GLU A CA 1
ATOM 692 C C . GLU A 1 90 ? 37.181 3.315 -20.140 1.00 40.69 90 GLU A C 1
ATOM 694 O O . GLU A 1 90 ? 36.390 4.156 -19.720 1.00 40.69 90 GLU A O 1
ATOM 699 N N . ALA A 1 91 ? 36.867 2.439 -21.093 1.00 39.41 91 ALA A N 1
ATOM 700 C CA . ALA A 1 91 ? 35.518 2.236 -21.575 1.00 39.41 91 ALA A CA 1
ATOM 701 C C . ALA A 1 91 ? 34.693 1.589 -20.455 1.00 39.41 91 ALA A C 1
ATOM 703 O O . ALA A 1 91 ? 34.508 0.373 -20.410 1.00 39.41 91 ALA A O 1
ATOM 704 N N . THR A 1 92 ? 34.178 2.419 -19.550 1.00 39.06 92 THR A N 1
ATOM 705 C CA . THR A 1 92 ? 32.963 2.109 -18.807 1.00 39.06 92 THR A CA 1
ATOM 706 C C . THR A 1 92 ? 31.875 1.848 -19.842 1.00 39.06 92 THR A C 1
ATOM 708 O O . THR A 1 92 ? 31.362 2.768 -20.476 1.00 39.06 92 THR A O 1
ATOM 711 N N . LEU A 1 93 ? 31.589 0.566 -20.091 1.00 40.84 93 LEU A N 1
ATOM 712 C CA . LEU A 1 93 ? 30.614 0.151 -21.094 1.00 40.84 93 LEU A CA 1
ATOM 713 C C . LEU A 1 93 ? 29.223 0.636 -20.676 1.00 40.84 93 LEU A C 1
ATOM 715 O O . LEU A 1 93 ? 28.527 -0.010 -19.893 1.00 40.84 93 LEU A O 1
ATOM 719 N N . ASP A 1 94 ? 28.820 1.781 -21.220 1.00 50.06 94 ASP A N 1
ATOM 720 C CA . ASP A 1 94 ? 27.511 2.378 -20.992 1.00 50.06 94 ASP A CA 1
ATOM 721 C C . ASP A 1 94 ? 26.450 1.621 -21.817 1.00 50.06 94 ASP A C 1
ATOM 723 O O . ASP A 1 94 ? 25.918 2.108 -22.814 1.00 50.06 94 ASP A O 1
ATOM 727 N N . GLN A 1 95 ? 26.182 0.364 -21.432 1.00 46.47 95 GLN A N 1
ATOM 728 C CA . GLN A 1 95 ? 25.195 -0.541 -22.042 1.00 46.47 95 GLN A CA 1
ATOM 729 C C . GLN A 1 95 ? 23.748 -0.108 -21.721 1.00 46.47 95 GLN A C 1
ATOM 731 O O . GLN A 1 95 ? 22.915 -0.886 -21.259 1.00 46.47 95 GLN A O 1
ATOM 736 N N . ARG A 1 96 ? 23.430 1.166 -21.964 1.00 55.72 96 ARG A N 1
ATOM 737 C CA . ARG A 1 96 ? 22.124 1.794 -21.725 1.00 55.72 96 ARG A CA 1
ATOM 738 C C . ARG A 1 96 ? 21.423 2.063 -23.057 1.00 55.72 96 ARG A C 1
ATOM 740 O O . ARG A 1 96 ? 21.285 3.199 -23.491 1.00 55.72 96 ARG A O 1
ATOM 747 N N . ILE A 1 97 ? 21.012 0.979 -23.716 1.00 54.94 97 ILE A N 1
ATOM 748 C CA . ILE A 1 97 ? 20.526 0.990 -25.110 1.00 54.94 97 ILE A CA 1
ATOM 749 C C . ILE A 1 97 ? 19.033 1.371 -25.223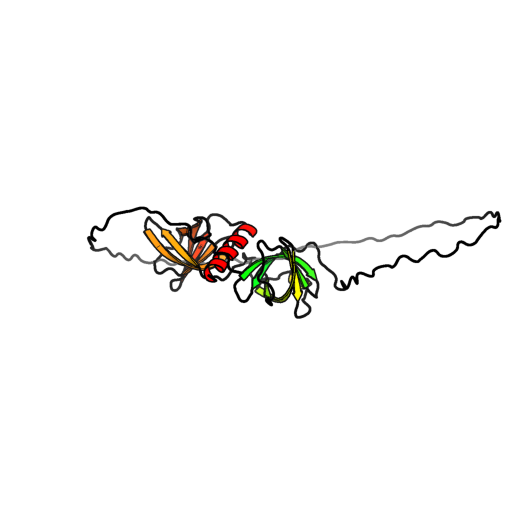 1.00 54.94 97 ILE A C 1
ATOM 751 O O . ILE A 1 97 ? 18.608 1.892 -26.251 1.00 54.94 97 ILE A O 1
ATOM 755 N N . ALA A 1 98 ? 18.229 1.154 -24.176 1.00 57.06 98 ALA A N 1
ATOM 756 C CA . ALA A 1 98 ? 16.789 1.433 -24.197 1.00 57.06 98 ALA A CA 1
ATOM 757 C C . ALA A 1 98 ? 16.463 2.917 -23.892 1.00 57.06 98 ALA A C 1
ATOM 759 O O . ALA A 1 98 ? 16.952 3.439 -22.882 1.00 57.06 98 ALA A O 1
ATOM 760 N N . PRO A 1 99 ? 15.594 3.585 -24.682 1.00 64.00 99 PRO A N 1
ATOM 761 C CA . PRO A 1 99 ? 15.073 4.918 -24.367 1.00 64.00 99 PRO A CA 1
ATOM 762 C C . PRO A 1 99 ? 14.394 4.979 -22.991 1.00 64.00 99 PRO A C 1
ATOM 764 O O . PRO A 1 99 ? 13.755 4.019 -22.554 1.00 64.00 99 PRO A O 1
ATOM 767 N N . ARG A 1 100 ? 14.532 6.121 -22.305 1.00 61.50 100 ARG A N 1
ATOM 768 C CA . ARG A 1 100 ? 14.090 6.323 -20.914 1.00 61.50 100 ARG A CA 1
ATOM 769 C C . ARG A 1 100 ? 13.185 7.551 -20.786 1.00 61.50 100 ARG A C 1
ATOM 771 O O . ARG A 1 100 ? 13.393 8.544 -21.482 1.00 61.50 100 ARG A O 1
ATOM 778 N N . PHE A 1 101 ? 12.204 7.500 -19.887 1.00 64.88 101 PHE A N 1
ATOM 779 C CA . PHE A 1 101 ? 11.215 8.561 -19.658 1.00 64.88 101 PHE A CA 1
ATOM 780 C C . PHE A 1 101 ? 11.374 9.178 -18.259 1.00 64.88 101 PHE A C 1
ATOM 782 O O . PHE A 1 101 ? 10.573 8.950 -17.349 1.00 64.88 101 PHE A O 1
ATOM 789 N N . THR A 1 102 ? 12.393 10.029 -18.120 1.00 56.19 102 THR A N 1
ATOM 790 C CA . THR A 1 102 ? 12.951 10.591 -16.869 1.00 56.19 102 THR A CA 1
ATOM 791 C C . THR A 1 102 ? 12.018 11.482 -16.025 1.00 56.19 102 THR A C 1
ATOM 793 O O . THR A 1 102 ? 12.459 12.077 -15.044 1.00 56.19 102 THR A O 1
ATOM 796 N N . LEU A 1 103 ? 10.744 11.628 -16.404 1.00 63.56 103 LEU A N 1
ATOM 797 C CA . LEU A 1 103 ? 9.741 12.470 -15.730 1.00 63.56 103 LEU A CA 1
ATOM 798 C C . LEU A 1 103 ? 8.472 11.691 -15.341 1.00 63.56 103 LEU A C 1
ATOM 800 O O . LEU A 1 103 ? 7.417 12.281 -15.097 1.00 63.56 103 LEU A O 1
ATOM 804 N N . LEU A 1 104 ? 8.548 10.360 -15.273 1.00 78.31 104 LEU A N 1
ATOM 805 C CA . LEU A 1 104 ? 7.432 9.550 -14.804 1.00 78.31 104 LEU A CA 1
ATOM 806 C C . LEU A 1 104 ? 7.222 9.758 -13.294 1.00 78.31 104 LEU A C 1
ATOM 808 O O . LEU A 1 104 ? 8.153 9.714 -12.498 1.00 78.31 104 LEU A O 1
ATOM 812 N N . ILE A 1 105 ? 5.971 9.968 -12.881 1.00 87.69 105 ILE A N 1
ATOM 813 C CA . ILE A 1 105 ? 5.569 9.907 -11.471 1.00 87.69 105 ILE A CA 1
ATOM 814 C C . ILE A 1 105 ? 4.310 9.042 -11.387 1.00 87.69 105 ILE A C 1
ATOM 816 O O . ILE A 1 105 ? 3.206 9.452 -11.768 1.00 87.69 105 ILE A O 1
ATOM 820 N N . ARG A 1 106 ? 4.487 7.804 -10.917 1.00 90.56 106 ARG A N 1
ATOM 821 C CA . ARG A 1 106 ? 3.407 6.834 -10.684 1.00 90.56 106 ARG A CA 1
ATOM 822 C C . ARG A 1 106 ? 3.604 6.165 -9.333 1.00 90.56 106 ARG A C 1
ATOM 824 O O . ARG A 1 106 ? 4.666 5.614 -9.075 1.00 90.56 106 ARG A O 1
ATOM 831 N N . ALA A 1 107 ? 2.575 6.204 -8.492 1.00 94.19 107 ALA A N 1
ATOM 832 C CA . ALA A 1 107 ? 2.510 5.346 -7.318 1.00 94.19 107 ALA A CA 1
ATOM 833 C C . ALA A 1 107 ? 2.303 3.892 -7.764 1.00 94.19 107 ALA A C 1
ATOM 835 O O . ALA A 1 107 ? 1.473 3.621 -8.635 1.00 94.19 107 ALA A O 1
ATOM 836 N N . ALA A 1 108 ? 3.048 2.984 -7.151 1.00 96.44 108 ALA A N 1
ATOM 837 C CA . ALA A 1 108 ? 2.972 1.547 -7.357 1.00 96.44 108 ALA A CA 1
ATOM 838 C C . ALA A 1 108 ? 3.253 0.836 -6.022 1.00 96.44 108 ALA A C 1
ATOM 840 O O . ALA A 1 108 ? 3.549 1.479 -5.006 1.00 96.44 108 ALA A O 1
ATOM 841 N N . LYS A 1 109 ? 3.179 -0.491 -6.026 1.00 97.44 109 LYS A N 1
ATOM 842 C CA . LYS A 1 109 ? 3.798 -1.321 -4.991 1.00 97.44 109 LYS A CA 1
ATOM 843 C C . LYS A 1 109 ? 4.712 -2.368 -5.610 1.00 97.44 109 LYS A C 1
ATOM 845 O O . LYS A 1 109 ? 4.493 -2.804 -6.736 1.00 97.44 109 LYS A O 1
ATOM 850 N N . LEU A 1 110 ? 5.714 -2.765 -4.845 1.00 97.12 110 LEU A N 1
ATOM 851 C CA . LEU A 1 110 ? 6.514 -3.961 -5.058 1.00 97.12 110 LEU A CA 1
ATOM 852 C C . LEU A 1 110 ? 5.881 -5.082 -4.231 1.00 97.12 110 LEU A C 1
ATOM 854 O O . LEU A 1 110 ? 5.535 -4.860 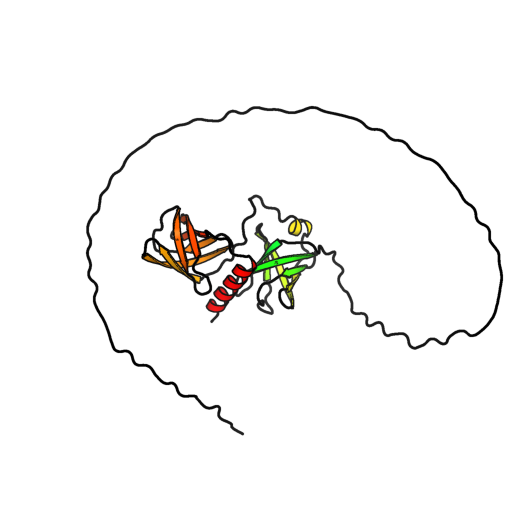-3.073 1.00 97.12 110 LEU A O 1
ATOM 858 N N . ILE A 1 111 ? 5.721 -6.262 -4.812 1.00 96.44 111 ILE A N 1
ATOM 859 C CA . ILE A 1 111 ? 5.257 -7.473 -4.134 1.00 96.44 111 ILE A CA 1
ATOM 860 C C . ILE A 1 111 ? 6.451 -8.426 -4.083 1.00 96.44 111 ILE A C 1
ATOM 862 O O . ILE A 1 111 ? 6.980 -8.790 -5.134 1.00 96.44 111 ILE A O 1
ATOM 866 N N . ALA A 1 112 ? 6.874 -8.799 -2.878 1.00 93.75 112 ALA A N 1
ATOM 867 C CA . ALA A 1 112 ? 7.955 -9.745 -2.613 1.00 93.75 112 ALA A CA 1
ATOM 868 C C . ALA A 1 112 ? 7.432 -10.925 -1.767 1.00 93.75 112 ALA A C 1
ATOM 870 O O . ALA A 1 112 ? 6.248 -10.987 -1.433 1.00 93.75 112 ALA A O 1
ATOM 871 N N . ALA A 1 113 ? 8.300 -11.882 -1.428 1.00 90.00 113 ALA A N 1
ATOM 872 C CA . ALA A 1 113 ? 7.912 -13.076 -0.668 1.00 90.00 113 ALA A CA 1
ATOM 873 C C . ALA A 1 113 ? 7.540 -12.788 0.805 1.00 90.00 113 ALA A C 1
ATOM 875 O O . ALA A 1 113 ? 6.785 -13.546 1.411 1.00 90.00 113 ALA A O 1
ATOM 876 N N . ASP A 1 114 ? 8.061 -11.702 1.376 1.00 89.38 114 ASP A N 1
ATOM 877 C CA . ASP A 1 114 ? 7.874 -11.267 2.764 1.00 89.38 114 ASP A CA 1
ATOM 878 C C . ASP A 1 114 ? 6.768 -10.205 2.942 1.00 89.38 114 ASP A C 1
ATOM 880 O O . ASP A 1 114 ? 6.216 -10.070 4.037 1.00 89.38 114 ASP A O 1
ATOM 884 N N . GLY A 1 115 ? 6.383 -9.484 1.881 1.00 93.50 115 GLY A N 1
ATOM 885 C CA . GLY A 1 115 ? 5.276 -8.527 1.934 1.00 93.50 115 GLY A CA 1
ATOM 886 C C . GLY A 1 115 ? 5.103 -7.641 0.699 1.00 93.50 115 GLY A C 1
ATOM 887 O O . GLY A 1 115 ? 5.697 -7.861 -0.358 1.00 93.50 115 GLY A O 1
ATOM 888 N N . GLU A 1 116 ? 4.265 -6.613 0.844 1.00 96.44 116 GLU A N 1
ATOM 889 C CA . GLU A 1 116 ? 4.035 -5.583 -0.173 1.00 96.44 116 GLU A CA 1
ATOM 890 C C . GLU A 1 116 ? 4.636 -4.236 0.275 1.00 96.44 116 GLU A C 1
ATOM 892 O O . GLU A 1 116 ? 4.536 -3.856 1.439 1.00 96.44 116 GLU A O 1
ATOM 897 N N . TYR A 1 117 ? 5.254 -3.485 -0.639 1.00 95.94 117 TYR A N 1
ATOM 898 C CA . TYR A 1 117 ? 6.024 -2.277 -0.317 1.00 95.94 117 TYR A CA 1
ATOM 899 C C . TYR A 1 117 ? 5.689 -1.117 -1.256 1.00 95.94 117 TYR A C 1
ATOM 901 O O . TYR A 1 117 ? 5.733 -1.261 -2.475 1.00 95.94 117 TYR A O 1
ATOM 909 N N . LEU A 1 118 ? 5.368 0.056 -0.707 1.00 97.44 118 LEU A N 1
ATOM 910 C CA . LEU A 1 118 ? 4.972 1.228 -1.497 1.00 97.44 118 LEU A CA 1
ATOM 911 C C . LEU A 1 118 ? 6.176 1.915 -2.156 1.00 97.44 118 LEU A C 1
ATOM 913 O O . LEU A 1 118 ? 7.139 2.289 -1.486 1.00 97.44 118 LEU A O 1
ATOM 917 N N . CYS A 1 119 ? 6.085 2.160 -3.464 1.00 97.25 119 CYS A N 1
ATOM 918 C CA . CYS A 1 119 ? 7.125 2.836 -4.237 1.00 97.25 119 CYS A CA 1
ATOM 919 C C . CYS A 1 119 ? 6.543 3.883 -5.205 1.00 97.25 119 CYS A C 1
ATOM 921 O O . CYS A 1 119 ? 5.346 3.903 -5.506 1.00 97.25 119 CYS A O 1
ATOM 923 N N . ILE A 1 120 ? 7.397 4.785 -5.691 1.00 96.31 120 ILE A N 1
ATOM 924 C CA . ILE A 1 120 ? 7.044 5.745 -6.747 1.00 96.31 120 ILE A CA 1
ATOM 925 C C . ILE A 1 120 ? 7.969 5.515 -7.936 1.00 96.31 120 ILE A C 1
ATOM 927 O O . ILE A 1 120 ? 9.156 5.817 -7.849 1.00 96.31 120 ILE A O 1
ATOM 931 N N . ILE A 1 121 ? 7.434 5.038 -9.059 1.00 95.56 121 ILE A N 1
ATOM 932 C CA . ILE A 1 121 ? 8.182 4.945 -10.318 1.00 95.56 121 ILE A CA 1
ATOM 933 C C . ILE A 1 121 ? 8.590 6.361 -10.739 1.00 95.56 121 ILE A C 1
ATOM 935 O O . ILE A 1 121 ? 7.742 7.260 -10.775 1.00 95.56 121 ILE A O 1
ATOM 939 N N . ARG A 1 122 ? 9.889 6.546 -11.004 1.00 94.88 122 ARG A N 1
ATOM 940 C CA . ARG A 1 122 ? 10.528 7.815 -11.397 1.00 94.88 122 ARG A CA 1
ATOM 941 C C . ARG A 1 122 ? 10.917 7.868 -12.868 1.00 94.88 122 ARG A C 1
ATOM 943 O O . ARG A 1 122 ? 10.950 8.941 -13.460 1.00 94.88 122 ARG A O 1
ATOM 950 N N . ASP A 1 123 ? 11.230 6.713 -13.432 1.00 92.25 123 ASP A N 1
ATOM 951 C CA . ASP A 1 123 ? 11.689 6.564 -14.804 1.00 92.25 123 ASP A CA 1
ATOM 952 C C . ASP A 1 123 ? 11.417 5.130 -15.279 1.00 92.25 123 ASP A C 1
ATOM 954 O O . ASP A 1 123 ? 11.449 4.191 -14.478 1.00 92.25 123 ASP A O 1
ATOM 958 N N . ALA A 1 124 ? 11.138 4.973 -16.572 1.00 93.50 124 ALA A N 1
ATOM 959 C CA . ALA A 1 124 ? 10.795 3.707 -17.205 1.00 93.50 124 ALA A CA 1
ATOM 960 C C . ALA A 1 124 ? 11.408 3.581 -18.603 1.00 93.50 124 ALA A C 1
ATOM 962 O O . ALA A 1 124 ? 11.539 4.561 -19.336 1.00 93.50 124 ALA A O 1
ATOM 963 N N . SER A 1 125 ? 11.748 2.345 -18.952 1.00 93.88 125 SER A N 1
ATOM 964 C CA . SER A 1 125 ? 12.314 1.899 -20.226 1.00 93.88 125 SER A CA 1
ATOM 965 C C . SER A 1 125 ? 11.887 0.455 -20.470 1.00 93.88 125 SER A C 1
ATOM 967 O O . SER A 1 125 ? 11.593 -0.244 -19.499 1.00 93.88 125 SER A O 1
ATOM 969 N N . GLU A 1 126 ? 11.893 -0.010 -21.719 1.00 94.69 126 GLU A N 1
ATOM 970 C CA . GLU A 1 126 ? 11.418 -1.358 -22.093 1.00 94.69 126 GLU A CA 1
ATOM 971 C C . GLU A 1 126 ? 12.051 -2.481 -21.258 1.00 94.69 126 GLU A C 1
ATOM 973 O O . GLU A 1 126 ? 11.379 -3.454 -20.941 1.00 94.69 126 GLU A O 1
ATOM 978 N N . THR A 1 127 ? 13.311 -2.326 -20.839 1.00 95.56 127 THR A N 1
ATOM 979 C CA . THR A 1 127 ? 14.062 -3.322 -20.058 1.00 95.56 127 THR A CA 1
ATOM 980 C C . THR A 1 127 ? 14.022 -3.116 -18.540 1.00 95.56 127 THR A C 1
ATOM 982 O O . THR A 1 127 ? 14.576 -3.937 -17.813 1.00 95.56 127 THR A O 1
ATOM 985 N N . GLY A 1 128 ? 13.404 -2.048 -18.021 1.00 95.06 128 GLY A N 1
ATOM 986 C CA . GLY A 1 128 ? 13.375 -1.808 -16.574 1.00 95.06 128 GLY A CA 1
ATOM 987 C C . GLY A 1 128 ? 12.987 -0.401 -16.114 1.00 95.06 128 GLY A C 1
ATOM 988 O O . GLY A 1 128 ? 12.893 0.549 -16.901 1.00 95.06 128 GLY A O 1
ATOM 989 N N . ILE A 1 129 ? 12.814 -0.248 -14.800 1.00 95.88 129 ILE A N 1
ATOM 990 C CA . ILE A 1 129 ? 12.400 0.999 -14.136 1.00 95.88 129 ILE A CA 1
ATOM 991 C C . ILE A 1 129 ? 13.376 1.441 -13.043 1.00 95.88 129 ILE A C 1
ATOM 993 O O . ILE A 1 129 ? 14.085 0.638 -12.440 1.00 95.88 129 ILE A O 1
ATOM 997 N N . SER A 1 130 ? 13.345 2.737 -12.741 1.00 95.50 130 SER A N 1
ATOM 998 C CA . SER A 1 130 ? 13.894 3.299 -11.507 1.00 95.50 130 SER A CA 1
ATOM 999 C C . SER A 1 130 ? 12.742 3.756 -10.616 1.00 95.50 130 SER A C 1
ATOM 1001 O O . SER A 1 130 ? 11.852 4.490 -11.063 1.00 95.50 130 SER A O 1
ATOM 1003 N N . VAL A 1 131 ? 12.739 3.320 -9.357 1.00 96.62 131 VAL A N 1
ATOM 1004 C CA . VAL A 1 131 ? 11.725 3.679 -8.360 1.00 96.62 131 VAL A CA 1
ATOM 1005 C C . VAL A 1 131 ? 12.348 4.412 -7.182 1.00 96.62 131 VAL A C 1
ATOM 1007 O O . VAL A 1 131 ? 13.494 4.177 -6.806 1.00 96.62 131 VAL A O 1
ATOM 1010 N N . ARG A 1 132 ? 11.549 5.273 -6.554 1.00 96.44 132 ARG A N 1
ATOM 1011 C CA . ARG A 1 132 ? 11.788 5.775 -5.206 1.00 96.44 132 ARG A CA 1
ATOM 1012 C C . ARG A 1 132 ? 11.153 4.824 -4.189 1.00 96.44 132 ARG A C 1
ATOM 1014 O O . ARG A 1 132 ? 9.962 4.524 -4.310 1.00 96.44 132 ARG A O 1
ATOM 1021 N N . THR A 1 133 ? 11.917 4.409 -3.190 1.00 96.00 133 THR A N 1
ATOM 1022 C CA . THR A 1 133 ? 11.465 3.672 -2.001 1.00 96.00 133 THR A CA 1
ATOM 1023 C C . THR A 1 133 ? 11.402 4.615 -0.790 1.00 96.00 133 THR A C 1
ATOM 1025 O O . THR A 1 133 ? 11.675 5.811 -0.898 1.00 96.00 133 THR A O 1
ATOM 1028 N N . PHE A 1 134 ? 11.010 4.103 0.380 1.00 95.88 134 PHE A N 1
ATOM 1029 C CA . PHE A 1 134 ? 10.972 4.880 1.634 1.00 95.88 134 PHE A CA 1
ATOM 1030 C C . PHE A 1 134 ? 11.658 4.168 2.811 1.00 95.88 134 PHE A C 1
ATOM 1032 O O . PHE A 1 134 ? 11.602 4.642 3.948 1.00 95.88 134 PHE A O 1
ATOM 1039 N N . HIS A 1 135 ? 12.289 3.032 2.515 1.00 92.50 135 HIS A N 1
ATOM 1040 C CA . HIS A 1 135 ? 12.958 2.096 3.410 1.00 92.50 135 HIS A CA 1
ATOM 1041 C C . HIS A 1 135 ? 13.865 1.165 2.561 1.00 92.50 135 HIS A C 1
ATOM 1043 O O . HIS A 1 135 ? 13.696 1.105 1.334 1.00 92.50 135 HIS A O 1
ATOM 1049 N N . PRO A 1 136 ? 14.807 0.421 3.173 1.00 90.69 136 PRO A N 1
ATOM 1050 C CA . PRO A 1 136 ? 15.510 -0.686 2.516 1.00 90.69 136 PRO A CA 1
ATOM 1051 C C . PRO A 1 136 ? 14.541 -1.747 1.974 1.00 90.69 136 PRO A C 1
ATOM 1053 O O . PRO A 1 136 ? 13.461 -1.935 2.537 1.00 90.69 136 PRO A O 1
ATOM 1056 N N . LEU A 1 137 ? 14.912 -2.436 0.895 1.00 91.12 137 LEU A N 1
ATOM 1057 C CA . LEU A 1 137 ? 14.172 -3.579 0.353 1.00 91.12 137 LEU A CA 1
ATOM 1058 C C . LEU A 1 137 ? 14.855 -4.907 0.733 1.00 91.12 137 LEU A C 1
ATOM 1060 O O . LEU A 1 137 ? 16.065 -4.916 0.975 1.00 91.12 137 LEU A O 1
ATOM 1064 N N . PRO A 1 138 ? 14.118 -6.034 0.767 1.00 85.44 138 PRO A N 1
ATOM 1065 C CA . PRO A 1 138 ? 14.724 -7.354 0.905 1.00 85.44 138 PRO A CA 1
ATOM 1066 C C . PRO A 1 138 ? 15.618 -7.665 -0.308 1.00 85.44 138 PRO A C 1
ATOM 1068 O O . PRO A 1 138 ? 15.213 -7.531 -1.465 1.00 85.44 138 PRO A O 1
ATOM 1071 N N . VAL A 1 139 ? 16.858 -8.072 -0.036 1.00 78.56 139 VAL A N 1
ATOM 1072 C CA . VAL A 1 139 ? 17.878 -8.365 -1.056 1.00 78.56 139 VAL A CA 1
ATOM 1073 C C . VAL A 1 139 ? 17.620 -9.734 -1.694 1.00 78.56 139 VAL A C 1
ATOM 1075 O O . VAL A 1 139 ? 17.195 -10.667 -1.018 1.00 78.56 139 VAL A O 1
ATOM 1078 N N . GLY A 1 140 ? 17.905 -9.870 -2.994 1.00 71.44 140 GLY A N 1
ATOM 1079 C CA . GLY A 1 140 ? 17.871 -11.162 -3.696 1.00 71.44 140 GLY A CA 1
ATOM 1080 C C . GLY A 1 140 ? 16.473 -11.736 -3.947 1.00 71.44 140 GLY A C 1
ATOM 1081 O O . GLY A 1 140 ? 16.356 -12.907 -4.293 1.00 71.44 140 GLY A O 1
ATOM 1082 N N . SER A 1 141 ? 15.419 -10.936 -3.770 1.00 71.25 141 SER A N 1
ATOM 1083 C CA . SER A 1 141 ? 14.046 -11.315 -4.117 1.00 71.25 141 SER A CA 1
ATOM 1084 C C . SER A 1 141 ? 13.685 -10.827 -5.520 1.00 71.25 141 SER A C 1
ATOM 1086 O O . SER A 1 141 ? 13.753 -9.624 -5.777 1.00 71.25 141 SER A O 1
ATOM 1088 N N . GLN A 1 142 ? 13.229 -11.736 -6.386 1.00 87.88 142 GLN A N 1
ATOM 1089 C CA . GLN A 1 142 ? 12.415 -11.377 -7.553 1.00 87.88 142 GLN A CA 1
ATOM 1090 C C . GLN A 1 142 ? 11.131 -10.701 -7.045 1.00 87.88 142 GLN A C 1
ATOM 1092 O O . GLN A 1 142 ? 10.548 -11.143 -6.049 1.00 87.88 142 GLN A O 1
ATOM 1097 N N . MET A 1 143 ? 10.687 -9.625 -7.694 1.00 95.12 143 MET A N 1
ATOM 1098 C CA . MET A 1 143 ? 9.517 -8.852 -7.268 1.00 95.12 143 MET A CA 1
ATOM 1099 C C . MET A 1 143 ? 8.508 -8.678 -8.400 1.00 95.12 143 MET A C 1
ATOM 1101 O O . MET A 1 143 ? 8.851 -8.689 -9.580 1.00 95.12 143 MET A O 1
ATOM 1105 N N . VAL A 1 144 ? 7.245 -8.453 -8.037 1.00 97.31 144 VAL A N 1
ATOM 1106 C CA . VAL A 1 144 ? 6.215 -7.995 -8.979 1.00 97.31 144 VAL A CA 1
ATOM 1107 C C . VAL A 1 144 ? 5.874 -6.540 -8.686 1.00 97.31 144 VAL A C 1
ATOM 1109 O O . VAL A 1 144 ? 5.425 -6.203 -7.594 1.00 97.31 144 VAL A O 1
ATOM 1112 N N . ILE A 1 145 ? 6.062 -5.669 -9.671 1.00 97.00 145 ILE A N 1
ATOM 1113 C CA . ILE A 1 145 ? 5.660 -4.263 -9.615 1.00 97.00 145 ILE A CA 1
ATOM 1114 C C . ILE A 1 145 ? 4.190 -4.172 -10.043 1.00 97.00 145 ILE A C 1
ATOM 1116 O O . ILE A 1 145 ? 3.870 -4.464 -11.194 1.00 97.00 145 ILE A O 1
ATOM 1120 N N . GLU A 1 146 ? 3.297 -3.756 -9.140 1.00 97.31 146 GLU A N 1
ATOM 1121 C CA . GLU A 1 146 ? 1.865 -3.550 -9.405 1.00 97.31 146 GLU A CA 1
ATOM 1122 C C . GLU A 1 146 ? 1.510 -2.052 -9.435 1.00 97.31 146 GLU A C 1
ATOM 1124 O O . GLU A 1 146 ? 1.755 -1.310 -8.477 1.00 97.31 146 GLU A O 1
ATOM 1129 N N . LEU A 1 147 ? 0.912 -1.602 -10.542 1.00 94.69 147 LEU A N 1
ATOM 1130 C CA . LEU A 1 147 ? 0.470 -0.219 -10.764 1.00 94.69 147 LEU A CA 1
ATOM 1131 C C . LEU A 1 147 ? -0.968 0.013 -10.258 1.00 94.69 147 LEU A C 1
ATOM 1133 O O . LEU A 1 147 ? -1.747 -0.918 -10.075 1.00 94.69 147 LEU A O 1
ATOM 1137 N N . GLN A 1 148 ? -1.371 1.285 -10.113 1.00 90.94 148 GLN A N 1
ATOM 1138 C CA . GLN A 1 148 ? -2.724 1.689 -9.670 1.00 90.94 148 GLN A CA 1
ATOM 1139 C C . GLN A 1 148 ? -3.893 1.117 -10.494 1.00 90.94 148 GLN A C 1
ATOM 1141 O O . GLN A 1 148 ? -5.021 1.084 -10.003 1.00 90.94 148 GLN A O 1
ATOM 1146 N N . ASN A 1 149 ? -3.654 0.701 -11.739 1.00 91.38 149 ASN A N 1
ATOM 1147 C CA . ASN A 1 149 ? -4.653 0.081 -12.609 1.00 91.38 149 ASN A CA 1
ATOM 1148 C C . ASN A 1 149 ? -4.666 -1.462 -12.549 1.00 91.38 149 ASN A C 1
ATOM 1150 O O . ASN A 1 149 ? -5.513 -2.075 -13.197 1.00 91.38 149 ASN A O 1
ATOM 1154 N N . GLY A 1 150 ? -3.771 -2.078 -11.770 1.00 92.62 150 GLY A N 1
ATOM 1155 C CA . GLY A 1 150 ? -3.621 -3.530 -11.649 1.00 92.62 150 GLY A CA 1
ATOM 1156 C C . GLY A 1 150 ? -2.694 -4.170 -12.688 1.00 92.62 150 GLY A C 1
ATOM 1157 O O . GLY A 1 150 ? -2.585 -5.394 -12.705 1.00 92.62 150 GLY A O 1
ATOM 1158 N N . ASP A 1 151 ? -2.022 -3.382 -13.537 1.00 94.88 151 ASP A N 1
ATOM 1159 C CA . ASP A 1 151 ? -0.956 -3.911 -14.395 1.00 94.88 151 ASP A CA 1
ATOM 1160 C C . ASP A 1 151 ? 0.218 -4.390 -13.531 1.00 94.88 151 ASP A C 1
ATOM 1162 O O . ASP A 1 151 ? 0.624 -3.699 -12.591 1.00 94.88 151 ASP A O 1
ATOM 1166 N N . ARG A 1 152 ? 0.758 -5.567 -13.865 1.00 96.88 152 ARG A N 1
ATOM 1167 C CA . ARG A 1 152 ? 1.827 -6.252 -13.132 1.00 96.88 152 ARG A CA 1
ATOM 1168 C C . ARG A 1 152 ? 3.014 -6.537 -14.041 1.00 96.88 152 ARG A C 1
ATOM 1170 O O . ARG A 1 152 ? 2.827 -7.021 -15.153 1.00 96.88 152 ARG A O 1
ATOM 1177 N N . TYR A 1 153 ? 4.214 -6.297 -13.526 1.00 97.19 153 TYR A N 1
ATOM 1178 C CA . TYR A 1 153 ? 5.478 -6.550 -14.215 1.00 97.19 153 TYR A CA 1
ATOM 1179 C C . TYR A 1 153 ? 6.407 -7.315 -13.273 1.00 97.19 153 TYR A C 1
ATOM 1181 O O . TYR A 1 153 ? 6.656 -6.849 -12.162 1.00 97.19 153 TYR A O 1
ATOM 1189 N N . HIS A 1 154 ? 6.892 -8.481 -13.695 1.00 97.06 154 HIS A N 1
ATOM 1190 C CA . HIS A 1 154 ? 7.945 -9.199 -12.975 1.00 97.06 154 HIS A CA 1
ATOM 1191 C C . HIS A 1 154 ? 9.285 -8.491 -13.213 1.00 97.06 154 HIS A C 1
ATOM 1193 O O . HIS A 1 154 ? 9.529 -8.007 -14.325 1.00 97.06 154 HIS A O 1
ATOM 1199 N N . ALA A 1 155 ? 10.091 -8.361 -12.159 1.00 95.81 155 ALA A N 1
ATOM 1200 C CA . ALA A 1 155 ? 11.411 -7.758 -12.240 1.00 95.81 155 ALA A CA 1
ATOM 1201 C C . ALA A 1 155 ? 12.356 -8.191 -11.112 1.00 95.81 155 ALA A C 1
ATOM 1203 O O . ALA A 1 155 ? 11.948 -8.336 -9.955 1.00 95.81 155 ALA A O 1
ATOM 1204 N N . ASP A 1 156 ? 13.648 -8.238 -11.428 1.00 94.94 156 ASP A N 1
ATOM 1205 C CA . ASP A 1 156 ? 14.730 -8.416 -10.460 1.00 94.94 156 ASP A CA 1
ATOM 1206 C C . ASP A 1 156 ? 15.288 -7.073 -9.969 1.00 94.94 156 ASP A C 1
ATOM 1208 O O . ASP A 1 156 ? 15.444 -6.114 -10.733 1.00 94.94 156 ASP A O 1
ATOM 1212 N N . LEU A 1 157 ? 15.630 -7.013 -8.677 1.00 95.06 157 LEU A N 1
ATOM 1213 C CA . LEU A 1 157 ? 16.310 -5.876 -8.053 1.00 95.06 157 LEU A CA 1
ATOM 1214 C C . LEU A 1 157 ? 17.793 -5.852 -8.467 1.00 95.06 157 LEU A C 1
ATOM 1216 O O . LEU A 1 157 ? 18.604 -6.615 -7.946 1.00 95.06 157 LEU A O 1
ATOM 1220 N N . VAL A 1 158 ? 18.157 -4.943 -9.375 1.00 94.69 158 VAL A N 1
ATOM 1221 C CA . VAL A 1 158 ? 19.525 -4.815 -9.916 1.00 94.69 158 VAL A CA 1
ATOM 1222 C C . VAL A 1 158 ? 20.427 -3.997 -8.992 1.00 94.69 158 VAL A C 1
ATOM 1224 O O . VAL A 1 158 ? 21.607 -4.303 -8.835 1.00 94.69 158 VAL A O 1
ATOM 1227 N N . TRP A 1 159 ? 19.890 -2.933 -8.391 1.00 94.31 159 TRP A N 1
ATOM 1228 C CA . TRP A 1 159 ? 20.619 -2.082 -7.449 1.00 94.31 159 TRP A CA 1
ATOM 1229 C C . TRP A 1 159 ? 19.666 -1.369 -6.486 1.00 94.31 159 TRP A C 1
ATOM 1231 O O . TRP A 1 159 ? 18.537 -1.034 -6.847 1.00 94.31 159 TRP A O 1
ATOM 1241 N N . GLN A 1 160 ? 20.149 -1.068 -5.281 1.00 94.56 160 GLN A N 1
ATOM 1242 C CA . GLN A 1 160 ? 19.520 -0.129 -4.351 1.00 94.56 160 GLN A CA 1
ATOM 1243 C C . GLN A 1 160 ? 20.568 0.869 -3.843 1.00 94.56 160 GLN A C 1
ATOM 1245 O O . GLN A 1 160 ? 21.685 0.485 -3.505 1.00 94.56 160 GLN A O 1
ATOM 1250 N N . GLN A 1 161 ? 20.190 2.145 -3.780 1.00 93.69 161 GLN A N 1
ATOM 1251 C CA . GLN A 1 161 ? 20.972 3.220 -3.179 1.00 93.69 161 GLN A CA 1
ATOM 1252 C C . GLN A 1 161 ? 20.018 4.203 -2.492 1.00 93.69 161 GLN A C 1
ATOM 1254 O O . GLN A 1 161 ? 19.133 4.763 -3.139 1.00 93.69 161 GLN A O 1
ATOM 1259 N N . ASP A 1 162 ? 20.209 4.418 -1.191 1.00 91.88 162 ASP A N 1
ATOM 1260 C CA . ASP A 1 162 ? 19.417 5.335 -0.364 1.00 91.88 162 ASP A CA 1
ATOM 1261 C C . ASP A 1 162 ? 17.893 5.137 -0.539 1.00 91.88 162 ASP A C 1
ATOM 1263 O O . ASP A 1 162 ? 17.365 4.053 -0.273 1.00 91.88 162 ASP A O 1
ATOM 1267 N N . ASP A 1 163 ? 17.176 6.168 -1.005 1.00 93.25 163 ASP A N 1
ATOM 1268 C CA . ASP A 1 163 ? 15.731 6.142 -1.260 1.00 93.25 163 ASP A CA 1
ATOM 1269 C C . ASP A 1 163 ? 15.352 5.681 -2.679 1.00 93.25 163 ASP A C 1
ATOM 1271 O O . ASP A 1 163 ? 14.254 5.982 -3.154 1.00 93.25 163 ASP A O 1
ATOM 1275 N N . ARG A 1 164 ? 16.244 4.967 -3.381 1.00 95.56 164 ARG A N 1
ATOM 1276 C CA . ARG A 1 164 ? 16.067 4.548 -4.781 1.00 95.56 164 ARG A CA 1
ATOM 1277 C C . ARG A 1 164 ? 16.438 3.090 -5.019 1.00 95.56 164 ARG A C 1
ATOM 1279 O O . ARG A 1 164 ? 17.393 2.578 -4.442 1.00 95.56 164 ARG A O 1
ATOM 1286 N N . ALA A 1 165 ? 15.730 2.455 -5.944 1.00 95.94 165 ALA A N 1
ATOM 1287 C CA . ALA A 1 165 ? 16.034 1.113 -6.426 1.00 95.94 165 ALA A CA 1
ATOM 1288 C C . ALA A 1 165 ? 15.812 1.009 -7.942 1.00 95.94 165 ALA A C 1
ATOM 1290 O O . ALA A 1 165 ? 14.890 1.623 -8.487 1.00 95.94 165 ALA A O 1
ATOM 1291 N N . GLY A 1 166 ? 16.655 0.230 -8.615 1.00 95.75 166 GLY A N 1
ATOM 1292 C CA . GLY A 1 166 ? 16.545 -0.078 -10.037 1.00 95.75 166 GLY A CA 1
ATOM 1293 C C . GLY A 1 166 ? 16.161 -1.530 -10.264 1.00 95.75 166 GLY A C 1
ATOM 1294 O O . GLY A 1 166 ? 16.755 -2.433 -9.676 1.00 95.75 166 GLY A O 1
ATOM 1295 N N . PHE A 1 167 ? 15.192 -1.735 -11.148 1.00 96.19 167 PHE A N 1
ATOM 1296 C CA . PHE A 1 167 ? 14.610 -3.032 -11.466 1.00 96.19 167 PHE A CA 1
ATOM 1297 C C . PHE A 1 167 ? 14.752 -3.327 -12.959 1.00 96.19 167 PHE A C 1
ATOM 1299 O O . PHE A 1 167 ? 14.410 -2.466 -13.773 1.00 96.19 167 PHE A O 1
ATOM 1306 N N . ALA A 1 168 ? 15.218 -4.524 -13.314 1.00 96.00 168 ALA A N 1
ATOM 1307 C CA . ALA A 1 168 ? 15.204 -5.027 -14.689 1.00 96.00 168 ALA A CA 1
ATOM 1308 C C . ALA A 1 168 ? 14.002 -5.954 -14.873 1.00 96.00 168 ALA A C 1
ATOM 1310 O O . ALA A 1 168 ? 13.785 -6.829 -14.041 1.00 96.00 168 ALA A O 1
ATOM 1311 N N . PHE A 1 169 ? 13.219 -5.755 -15.933 1.00 96.94 169 PHE A N 1
ATOM 1312 C CA . PHE A 1 169 ? 12.046 -6.586 -16.202 1.00 96.94 169 PHE A CA 1
ATOM 1313 C C . PHE A 1 169 ? 12.443 -7.947 -16.783 1.00 96.94 169 PHE A C 1
ATOM 1315 O O . PHE A 1 169 ? 13.278 -8.013 -17.685 1.00 96.94 169 PHE A O 1
ATOM 1322 N N . ASP A 1 170 ? 11.757 -9.009 -16.354 1.00 95.19 170 ASP A N 1
ATOM 1323 C CA . ASP A 1 170 ? 11.901 -10.369 -16.895 1.00 95.19 170 ASP A CA 1
ATOM 1324 C C . ASP A 1 170 ? 11.625 -10.438 -18.410 1.00 95.19 170 ASP A C 1
ATOM 1326 O O . ASP A 1 170 ? 12.123 -11.329 -19.097 1.00 95.19 170 ASP A O 1
ATOM 1330 N N . GLN A 1 171 ? 10.787 -9.528 -18.924 1.00 94.31 171 GLN A N 1
ATOM 1331 C CA . GLN A 1 171 ? 10.356 -9.415 -20.321 1.00 94.31 171 GLN A CA 1
ATOM 1332 C C . GLN A 1 171 ? 10.185 -7.933 -20.712 1.00 94.31 171 GLN A C 1
ATOM 1334 O O . GLN A 1 171 ? 9.808 -7.133 -19.853 1.00 94.31 171 GLN A O 1
ATOM 1339 N N . PRO A 1 172 ? 10.389 -7.548 -21.990 1.00 94.06 172 PRO A N 1
ATOM 1340 C CA . PRO A 1 172 ? 10.202 -6.168 -22.441 1.00 94.06 172 PRO A CA 1
ATOM 1341 C C . PRO A 1 172 ? 8.795 -5.616 -22.159 1.00 94.06 172 PRO A C 1
ATOM 1343 O O . PRO A 1 172 ? 7.789 -6.224 -22.530 1.00 94.06 172 PRO A O 1
ATOM 1346 N N . ALA A 1 173 ? 8.721 -4.450 -21.517 1.00 94.06 173 ALA A N 1
ATOM 1347 C CA . ALA A 1 173 ? 7.469 -3.832 -21.082 1.00 94.06 173 ALA A CA 1
ATOM 1348 C C . ALA A 1 173 ? 6.939 -2.767 -22.060 1.00 94.06 173 ALA A C 1
ATOM 1350 O O . ALA A 1 173 ? 7.693 -1.935 -22.563 1.00 94.06 173 ALA A O 1
ATOM 1351 N N . ASP A 1 174 ? 5.614 -2.716 -22.245 1.00 93.88 174 ASP A N 1
ATOM 1352 C CA . ASP A 1 174 ? 4.932 -1.622 -22.950 1.00 93.88 174 ASP A CA 1
ATOM 1353 C C . ASP A 1 174 ? 4.999 -0.323 -22.124 1.00 93.88 174 ASP A C 1
ATOM 1355 O O . ASP A 1 174 ? 4.266 -0.112 -21.150 1.00 93.88 174 ASP A O 1
ATOM 1359 N N . ILE A 1 175 ? 5.893 0.577 -22.533 1.00 91.56 175 ILE A N 1
ATOM 1360 C CA . ILE A 1 175 ? 6.143 1.836 -21.824 1.00 91.56 175 ILE A CA 1
ATOM 1361 C C . ILE A 1 175 ? 5.040 2.869 -22.067 1.00 91.56 175 ILE A C 1
ATOM 1363 O O . ILE A 1 175 ? 4.740 3.656 -21.166 1.00 91.56 175 ILE A O 1
ATOM 1367 N N . ALA A 1 176 ? 4.352 2.824 -23.213 1.00 91.06 176 ALA A N 1
ATOM 1368 C CA . ALA A 1 176 ? 3.177 3.662 -23.439 1.00 91.06 176 ALA A CA 1
ATOM 1369 C C . ALA A 1 176 ? 2.059 3.293 -22.448 1.00 91.06 176 ALA A C 1
ATOM 1371 O O . ALA A 1 176 ? 1.433 4.182 -21.860 1.00 91.06 176 ALA A O 1
ATOM 1372 N N . ARG A 1 177 ? 1.874 1.996 -22.173 1.00 92.25 177 ARG A N 1
ATOM 1373 C CA . ARG A 1 177 ? 0.950 1.499 -21.148 1.00 92.25 177 ARG A CA 1
ATOM 1374 C C . ARG A 1 177 ? 1.369 1.876 -19.728 1.00 92.25 177 ARG A C 1
ATOM 1376 O O . ARG A 1 177 ? 0.510 2.347 -18.984 1.00 92.25 177 ARG A O 1
ATOM 1383 N N . ILE A 1 178 ? 2.645 1.746 -19.350 1.00 91.38 178 ILE A N 1
ATOM 1384 C CA . ILE A 1 178 ? 3.138 2.186 -18.025 1.00 91.38 178 ILE A CA 1
ATOM 1385 C C . ILE A 1 178 ? 2.886 3.689 -17.810 1.00 91.38 178 ILE A C 1
ATOM 1387 O O . ILE A 1 178 ? 2.397 4.101 -16.752 1.00 91.38 178 ILE A O 1
ATOM 1391 N N . ILE A 1 179 ? 3.176 4.519 -18.817 1.00 88.50 179 ILE A N 1
ATOM 1392 C CA . ILE A 1 179 ? 2.976 5.973 -18.755 1.00 88.50 179 ILE A CA 1
ATOM 1393 C C . ILE A 1 179 ? 1.483 6.308 -18.661 1.00 88.50 179 ILE A C 1
ATOM 1395 O O . ILE A 1 179 ? 1.074 7.054 -17.763 1.00 88.50 179 ILE A O 1
ATOM 1399 N N . ALA A 1 180 ? 0.649 5.746 -19.539 1.00 89.00 180 ALA A N 1
ATOM 1400 C CA . ALA A 1 180 ? -0.790 6.000 -19.547 1.00 89.00 180 ALA A CA 1
ATOM 1401 C C . ALA A 1 180 ? -1.484 5.481 -18.272 1.00 89.00 180 ALA A C 1
ATOM 1403 O O . ALA A 1 180 ? -2.330 6.180 -17.711 1.00 89.00 180 ALA A O 1
ATOM 1404 N N . SER A 1 181 ? -1.095 4.292 -17.795 1.00 88.00 181 SER A N 1
ATOM 1405 C CA . SER A 1 181 ? -1.734 3.517 -16.719 1.00 88.00 181 SER A CA 1
ATOM 1406 C C . SER A 1 181 ? -3.272 3.515 -16.850 1.00 88.00 181 SER A C 1
ATOM 1408 O O . SER A 1 181 ? -3.986 4.051 -15.993 1.00 88.00 181 SER A O 1
ATOM 1410 N N . PRO A 1 182 ? -3.807 2.991 -17.975 1.00 89.12 182 PRO A N 1
ATOM 1411 C CA . PRO A 1 182 ? -5.225 3.089 -18.301 1.00 89.12 182 PRO A CA 1
ATOM 1412 C C . PRO A 1 182 ? -6.076 2.291 -17.307 1.00 89.12 182 PRO A C 1
ATOM 1414 O O . PRO A 1 182 ? -5.756 1.153 -16.970 1.00 89.12 182 PRO A O 1
ATOM 1417 N N . SER A 1 183 ? -7.189 2.879 -16.866 1.00 86.19 183 SER A N 1
ATOM 1418 C CA . SER A 1 183 ? -8.131 2.274 -15.919 1.00 86.19 183 SER A CA 1
ATOM 1419 C C . SER A 1 183 ? -9.571 2.556 -16.343 1.00 86.19 183 SER A C 1
ATOM 1421 O O . SER A 1 183 ? -9.908 3.679 -16.708 1.00 86.19 183 SER A O 1
ATOM 1423 N N . ARG A 1 184 ? -10.437 1.541 -16.229 1.00 81.31 184 ARG A N 1
ATOM 1424 C CA . ARG A 1 184 ? -11.899 1.658 -16.419 1.00 81.31 184 ARG A CA 1
ATOM 1425 C C . ARG A 1 184 ? -12.639 2.235 -15.201 1.00 81.31 184 ARG A C 1
ATOM 1427 O O . ARG A 1 184 ? -13.853 2.399 -15.237 1.00 81.31 184 ARG A O 1
ATOM 1434 N N . TYR A 1 185 ? -11.916 2.499 -14.115 1.00 80.75 185 TYR A N 1
ATOM 1435 C CA . TYR A 1 185 ? -12.413 3.117 -12.886 1.00 80.75 185 TYR A CA 1
ATOM 1436 C C . TYR A 1 185 ? -11.632 4.402 -12.590 1.00 80.75 185 TYR A C 1
ATOM 1438 O O . TYR A 1 185 ? -10.486 4.550 -13.025 1.00 80.75 185 TYR A O 1
ATOM 1446 N N . SER A 1 186 ? -12.213 5.297 -11.787 1.00 76.75 186 SER A N 1
ATOM 1447 C CA . SER A 1 186 ? -11.480 6.424 -11.199 1.00 76.75 186 SER A CA 1
ATOM 1448 C C . SER A 1 186 ? -10.210 5.947 -10.480 1.00 76.75 186 SER A C 1
ATOM 1450 O O . SER A 1 186 ? -10.169 4.839 -9.936 1.00 76.75 186 SER A O 1
ATOM 1452 N N . LYS A 1 187 ? -9.157 6.775 -10.488 1.00 77.62 187 LYS A N 1
ATOM 1453 C CA . LYS A 1 187 ? -7.884 6.436 -9.837 1.00 77.62 187 LYS A CA 1
ATOM 1454 C C . LYS A 1 187 ? -8.107 6.218 -8.341 1.00 77.62 187 LYS A C 1
ATOM 1456 O O . LYS A 1 187 ? -8.608 7.103 -7.653 1.00 77.62 187 LYS A O 1
ATOM 1461 N N . ARG A 1 188 ? -7.724 5.039 -7.855 1.00 82.75 188 ARG A N 1
ATOM 1462 C CA . ARG A 1 188 ? -7.755 4.665 -6.436 1.00 82.75 188 ARG A CA 1
ATOM 1463 C C . ARG A 1 188 ? -6.340 4.746 -5.866 1.00 82.75 188 ARG A C 1
ATOM 1465 O O . ARG A 1 188 ? -5.366 4.555 -6.595 1.00 82.75 188 ARG A O 1
ATOM 1472 N N . ALA A 1 189 ? -6.223 5.014 -4.568 1.00 87.94 189 ALA A N 1
ATOM 1473 C CA . ALA A 1 189 ? -4.956 4.846 -3.863 1.00 87.94 189 ALA A CA 1
ATOM 1474 C C . ALA A 1 189 ? -4.480 3.382 -3.966 1.00 87.94 189 ALA A C 1
ATOM 1476 O O . ALA A 1 189 ? -5.307 2.465 -3.996 1.00 87.94 189 ALA A O 1
ATOM 1477 N N . ILE A 1 190 ? -3.159 3.165 -4.002 1.00 94.12 190 ILE A N 1
ATOM 1478 C CA . ILE A 1 190 ? -2.591 1.814 -3.884 1.00 94.12 190 ILE A CA 1
ATOM 1479 C C . ILE A 1 190 ? -3.034 1.224 -2.541 1.00 94.12 190 ILE A C 1
ATOM 1481 O O . ILE A 1 190 ? -3.017 1.918 -1.520 1.00 94.12 190 ILE A O 1
ATOM 1485 N N . ARG A 1 191 ? -3.422 -0.053 -2.558 1.00 96.31 191 ARG A N 1
ATOM 1486 C CA . ARG A 1 191 ? -3.690 -0.848 -1.361 1.00 96.31 191 ARG A CA 1
ATOM 1487 C C . ARG A 1 191 ? -2.576 -1.858 -1.157 1.00 96.31 191 ARG A C 1
ATOM 1489 O O . ARG A 1 191 ? -2.263 -2.628 -2.069 1.00 96.31 191 ARG A O 1
ATOM 1496 N N . VAL A 1 192 ? -2.024 -1.829 0.046 1.00 97.44 192 VAL A N 1
ATOM 1497 C CA . VAL A 1 192 ? -1.081 -2.809 0.569 1.00 97.44 192 VAL A CA 1
ATOM 1498 C C . VAL A 1 192 ? -1.883 -3.887 1.286 1.00 97.44 192 VAL A C 1
ATOM 1500 O O . VAL A 1 192 ? -2.614 -3.589 2.231 1.00 97.44 192 VAL A O 1
ATOM 1503 N N . SER A 1 193 ? -1.758 -5.125 0.827 1.00 96.75 193 SER A N 1
ATOM 1504 C CA . SER A 1 193 ? -2.313 -6.322 1.451 1.00 96.75 193 SER A CA 1
ATOM 1505 C C . SER A 1 193 ? -1.371 -6.765 2.566 1.00 96.75 193 SER A C 1
ATOM 1507 O O . SER A 1 193 ? -0.252 -7.195 2.297 1.00 96.75 193 SER A O 1
ATOM 1509 N N . LEU A 1 194 ? -1.812 -6.672 3.818 1.00 94.94 194 LEU A N 1
ATOM 1510 C CA . LEU A 1 194 ? -1.027 -7.095 4.979 1.00 94.94 194 LEU A CA 1
ATOM 1511 C C . LEU A 1 194 ? -1.925 -7.766 6.023 1.00 94.94 194 LEU A C 1
ATOM 1513 O O . LEU A 1 194 ? -3.136 -7.887 5.841 1.00 94.94 194 LEU A O 1
ATOM 1517 N N . THR A 1 195 ? -1.342 -8.257 7.110 1.00 95.06 195 THR A N 1
ATOM 1518 C CA . THR A 1 195 ? -2.094 -8.721 8.281 1.00 95.06 195 THR A CA 1
ATOM 1519 C C . THR A 1 195 ? -1.418 -8.183 9.526 1.00 95.06 195 THR A C 1
ATOM 1521 O O . THR A 1 195 ? -0.244 -8.465 9.750 1.00 95.06 195 THR A O 1
ATOM 1524 N N . ALA A 1 196 ? -2.160 -7.384 10.290 1.00 95.25 196 ALA A N 1
ATOM 1525 C CA . ALA A 1 196 ? -1.697 -6.741 11.513 1.00 95.25 196 ALA A CA 1
ATOM 1526 C C . ALA A 1 196 ? -2.811 -6.718 12.559 1.00 95.25 196 ALA A C 1
ATOM 1528 O O . ALA A 1 196 ? -3.965 -6.438 12.226 1.00 95.25 196 ALA A O 1
ATOM 1529 N N . GLU A 1 197 ? -2.450 -6.989 13.807 1.00 95.94 197 GLU A N 1
ATOM 1530 C CA . GLU A 1 197 ? -3.331 -6.845 14.965 1.00 95.94 197 GLU A CA 1
ATOM 1531 C C . GLU A 1 197 ? -3.627 -5.363 15.223 1.00 95.94 197 GLU A C 1
ATOM 1533 O O . GLU A 1 197 ? -2.761 -4.496 15.052 1.00 95.94 197 GLU A O 1
ATOM 1538 N N . ALA A 1 198 ? -4.873 -5.072 15.592 1.00 96.56 198 ALA A N 1
ATOM 1539 C CA . ALA A 1 198 ? -5.364 -3.718 15.782 1.00 96.56 198 ALA A CA 1
ATOM 1540 C C . ALA A 1 198 ? -6.484 -3.659 16.829 1.00 96.56 198 ALA A C 1
ATOM 1542 O O . ALA A 1 198 ? -7.245 -4.611 16.986 1.00 96.56 198 ALA A O 1
ATOM 1543 N N . GLU A 1 199 ? -6.638 -2.505 17.473 1.00 96.56 199 GLU A N 1
ATOM 1544 C CA . GLU A 1 199 ? -7.827 -2.169 18.259 1.00 96.56 199 GLU A CA 1
ATOM 1545 C C . GLU A 1 199 ? -8.725 -1.217 17.458 1.00 96.56 199 GLU A C 1
ATOM 1547 O O . GLU A 1 199 ? -8.245 -0.302 16.776 1.00 96.56 199 GLU A O 1
ATOM 1552 N N . ILE A 1 200 ? -10.037 -1.378 17.612 1.00 96.81 200 ILE A N 1
ATOM 1553 C CA . ILE A 1 200 ? -11.039 -0.383 17.242 1.00 96.81 200 ILE A CA 1
ATOM 1554 C C . ILE A 1 200 ? -11.649 0.194 18.515 1.00 96.81 200 ILE A C 1
ATOM 1556 O O . ILE A 1 200 ? -12.300 -0.518 19.278 1.00 96.81 200 ILE A O 1
ATOM 1560 N N . VAL A 1 201 ? -11.476 1.500 18.721 1.00 95.88 201 VAL A N 1
ATOM 1561 C CA . VAL A 1 201 ? -12.144 2.240 19.797 1.00 95.88 201 VAL A CA 1
ATOM 1562 C C . VAL A 1 201 ? -13.388 2.918 19.234 1.00 95.88 201 VAL A C 1
ATOM 1564 O O . VAL A 1 201 ? -13.305 3.721 18.302 1.00 95.88 201 VAL A O 1
ATOM 1567 N N . ALA A 1 202 ? -14.554 2.598 19.789 1.00 92.56 202 ALA A N 1
ATOM 1568 C CA . ALA A 1 202 ? -15.846 3.071 19.312 1.00 92.56 202 ALA A CA 1
ATOM 1569 C C . ALA A 1 202 ? -16.818 3.254 20.488 1.00 92.56 202 ALA A C 1
ATOM 1571 O O . ALA A 1 202 ? -17.093 2.313 21.226 1.00 92.56 202 ALA A O 1
ATOM 1572 N N . GLY A 1 203 ? -17.350 4.467 20.679 1.00 84.19 203 GLY A N 1
ATOM 1573 C CA . GLY A 1 203 ? -18.358 4.736 21.720 1.00 84.19 203 GLY A CA 1
ATOM 1574 C C . GLY A 1 203 ? -17.904 4.466 23.164 1.00 84.19 203 GLY A C 1
ATOM 1575 O O . GLY A 1 203 ? -18.739 4.172 24.011 1.00 84.19 203 GLY A O 1
ATOM 1576 N N . GLY A 1 204 ? -16.597 4.524 23.443 1.00 85.06 204 GLY A N 1
ATOM 1577 C CA . GLY A 1 204 ? -16.015 4.174 24.748 1.00 85.06 204 GLY A CA 1
ATOM 1578 C C . GLY A 1 204 ? -15.695 2.684 24.931 1.00 85.06 204 GLY A C 1
ATOM 1579 O O . GLY A 1 204 ? -15.026 2.326 25.895 1.00 85.06 204 GLY A O 1
ATOM 1580 N N . THR A 1 205 ? -16.106 1.820 24.000 1.00 89.75 205 THR A N 1
ATOM 1581 C CA . THR A 1 205 ? -15.690 0.412 23.936 1.00 89.75 205 THR A CA 1
ATOM 1582 C C . THR A 1 205 ? -14.408 0.272 23.113 1.00 89.75 205 THR A C 1
ATOM 1584 O O . THR A 1 205 ? -14.213 1.000 22.139 1.00 89.75 205 THR A O 1
ATOM 1587 N N . VAL A 1 206 ? -13.553 -0.683 23.483 1.00 94.25 206 VAL A N 1
ATOM 1588 C CA . VAL A 1 206 ? -12.414 -1.156 22.681 1.00 94.25 206 VAL A CA 1
ATOM 1589 C C . VAL A 1 206 ? -12.732 -2.577 22.215 1.00 94.25 206 VAL A C 1
ATOM 1591 O O . VAL A 1 206 ? -13.264 -3.363 23.000 1.00 94.25 206 VAL A O 1
ATOM 1594 N N . ALA A 1 207 ? -12.453 -2.901 20.954 1.00 92.62 207 ALA A N 1
ATOM 1595 C CA . ALA A 1 207 ? -12.671 -4.229 20.387 1.00 92.62 207 ALA A CA 1
ATOM 1596 C C . ALA A 1 207 ? -11.527 -4.636 19.449 1.00 92.62 207 ALA A C 1
ATOM 1598 O O . ALA A 1 207 ? -11.036 -3.814 18.672 1.00 92.62 207 ALA A O 1
ATOM 1599 N N . ASP A 1 208 ? -11.154 -5.914 19.489 1.00 95.56 208 ASP A N 1
ATOM 1600 C CA . ASP A 1 208 ? -10.085 -6.465 18.657 1.00 95.56 208 ASP A CA 1
ATOM 1601 C C . ASP A 1 208 ? -10.467 -6.479 17.169 1.00 95.56 208 ASP A C 1
ATOM 1603 O O . ASP A 1 208 ? -11.614 -6.736 16.772 1.00 95.56 208 ASP A O 1
ATOM 1607 N N . ALA A 1 209 ? -9.471 -6.223 16.327 1.00 96.75 209 ALA A N 1
ATOM 1608 C CA . ALA A 1 209 ? -9.580 -6.214 14.881 1.00 96.75 209 ALA A CA 1
ATOM 1609 C C . ALA A 1 209 ? -8.286 -6.714 14.220 1.00 96.75 209 ALA A C 1
ATOM 1611 O O . ALA A 1 209 ? -7.226 -6.843 14.834 1.00 96.75 209 ALA A O 1
ATOM 1612 N N . THR A 1 210 ? -8.359 -6.983 12.920 1.00 97.31 210 THR A N 1
ATOM 1613 C CA . THR A 1 210 ? -7.186 -7.314 12.106 1.00 97.31 210 THR A CA 1
ATOM 1614 C C . THR A 1 210 ? -7.211 -6.500 10.823 1.00 97.31 210 THR A C 1
ATOM 1616 O O . THR A 1 210 ? -8.141 -6.630 10.029 1.00 97.31 210 THR A O 1
ATOM 1619 N N . ILE A 1 211 ? -6.192 -5.672 10.586 1.00 97.62 211 ILE A N 1
ATOM 1620 C CA . ILE A 1 211 ? -6.032 -4.956 9.312 1.00 97.62 211 ILE A CA 1
ATOM 1621 C C . ILE A 1 211 ? -5.700 -5.980 8.222 1.00 97.62 211 ILE A C 1
ATOM 1623 O O . ILE A 1 211 ? -4.840 -6.836 8.417 1.00 97.62 211 ILE A O 1
ATOM 1627 N N . ARG A 1 212 ? -6.389 -5.889 7.079 1.00 97.44 212 ARG A N 1
ATOM 1628 C CA . ARG A 1 212 ? -6.290 -6.814 5.933 1.00 97.44 212 ARG A CA 1
ATOM 1629 C C . ARG A 1 212 ? -5.892 -6.147 4.616 1.00 97.44 212 ARG A C 1
ATOM 1631 O O . ARG A 1 212 ? -5.321 -6.799 3.749 1.00 97.44 212 ARG A O 1
ATOM 1638 N N . ASP A 1 213 ? -6.222 -4.871 4.434 1.00 97.19 213 ASP A N 1
ATOM 1639 C CA . ASP A 1 213 ? -5.520 -3.995 3.488 1.00 97.19 213 ASP A CA 1
ATOM 1640 C C . ASP A 1 213 ? -5.489 -2.557 4.011 1.00 97.19 213 ASP A C 1
ATOM 1642 O O . ASP A 1 213 ? -6.384 -2.156 4.755 1.00 97.19 213 ASP A O 1
ATOM 1646 N N . ILE A 1 214 ? -4.460 -1.792 3.644 1.00 97.75 214 ILE A N 1
ATOM 1647 C CA . ILE A 1 214 ? -4.321 -0.374 3.996 1.00 97.75 214 ILE A CA 1
ATOM 1648 C C . ILE A 1 214 ? -3.919 0.466 2.779 1.00 97.75 214 ILE A C 1
ATOM 1650 O O . ILE A 1 214 ? -3.200 0.020 1.885 1.00 97.75 214 ILE A O 1
ATOM 1654 N N . SER A 1 215 ? -4.407 1.700 2.741 1.00 97.38 215 SER A N 1
ATOM 1655 C CA . SER A 1 215 ? -4.111 2.721 1.737 1.00 97.38 215 SER A CA 1
ATOM 1656 C C . SER A 1 215 ? -4.032 4.094 2.404 1.00 97.38 215 SER A C 1
ATOM 1658 O O . SER A 1 215 ? -4.389 4.236 3.571 1.00 97.38 215 SER A O 1
ATOM 1660 N N . GLN A 1 216 ? -3.623 5.131 1.667 1.00 96.75 216 GLN A N 1
ATOM 1661 C CA . GLN A 1 216 ? -3.500 6.488 2.226 1.00 96.75 216 GLN A CA 1
ATOM 1662 C C . GLN A 1 216 ? -4.805 7.045 2.820 1.00 96.75 216 GLN A C 1
ATOM 1664 O O . GLN A 1 216 ? -4.748 7.927 3.664 1.00 96.75 216 GLN A O 1
ATOM 1669 N N . GLN A 1 217 ? -5.965 6.560 2.364 1.00 97.00 217 GLN A N 1
ATOM 1670 C CA . GLN A 1 217 ? -7.288 7.122 2.674 1.00 97.00 217 GLN A CA 1
ATOM 1671 C C . GLN A 1 217 ? -8.177 6.178 3.498 1.00 97.00 217 GLN A C 1
ATOM 1673 O O . GLN A 1 217 ? -9.351 6.474 3.710 1.00 97.00 217 GLN A O 1
ATOM 1678 N N . GLY A 1 218 ? -7.673 5.013 3.906 1.00 97.62 218 GLY A N 1
ATOM 1679 C CA . GLY A 1 218 ? -8.486 4.024 4.609 1.00 97.62 218 GLY A CA 1
ATOM 1680 C C . GLY A 1 218 ? -7.916 2.612 4.593 1.00 97.62 218 GLY A C 1
ATOM 1681 O O . GLY A 1 218 ? -6.976 2.306 3.850 1.00 97.62 218 GLY A O 1
ATOM 1682 N N . ALA A 1 219 ? -8.542 1.744 5.383 1.00 98.00 219 ALA A N 1
ATOM 1683 C CA . ALA A 1 219 ? -8.177 0.343 5.557 1.00 98.00 219 ALA A CA 1
ATOM 1684 C C . ALA A 1 219 ? -9.399 -0.585 5.483 1.00 98.00 219 ALA A C 1
ATOM 1686 O O . ALA A 1 219 ? -10.520 -0.199 5.817 1.00 98.00 219 ALA A O 1
ATOM 1687 N N . LYS A 1 220 ? -9.169 -1.837 5.090 1.00 98.06 220 LYS A N 1
ATOM 1688 C CA . LYS A 1 220 ? -10.083 -2.957 5.329 1.00 98.06 220 LYS A CA 1
ATOM 1689 C C . LYS A 1 220 ? -9.653 -3.664 6.609 1.00 98.06 220 LYS A C 1
ATOM 1691 O O . LYS A 1 220 ? -8.490 -4.053 6.720 1.00 98.06 220 LYS A O 1
ATOM 1696 N N . ILE A 1 221 ? -10.591 -3.874 7.522 1.00 97.75 221 ILE A N 1
ATOM 1697 C CA . ILE A 1 221 ? -10.402 -4.657 8.747 1.00 97.75 221 ILE A CA 1
ATOM 1698 C C . ILE A 1 221 ? -11.340 -5.866 8.762 1.00 97.75 221 ILE A C 1
ATOM 1700 O O . ILE A 1 221 ? -12.458 -5.783 8.254 1.00 97.75 221 ILE A O 1
ATOM 1704 N N . ASP A 1 222 ? -10.914 -6.951 9.399 1.00 96.88 222 ASP A N 1
ATOM 1705 C CA . ASP A 1 222 ? -11.824 -7.923 10.010 1.00 96.88 222 ASP A CA 1
ATOM 1706 C C . ASP A 1 222 ? -12.093 -7.463 11.452 1.00 96.88 222 ASP A C 1
ATOM 1708 O O . ASP A 1 222 ? -11.163 -7.022 12.132 1.00 96.88 222 ASP A O 1
ATOM 1712 N N . CYS A 1 223 ? -13.332 -7.553 11.938 1.00 88.75 223 CYS A N 1
ATOM 1713 C CA . CYS A 1 223 ? -13.664 -7.276 13.339 1.00 88.75 223 CYS A CA 1
ATOM 1714 C C . CYS A 1 223 ? -14.878 -8.105 13.779 1.00 88.75 223 CYS A C 1
ATOM 1716 O O . CYS A 1 223 ? -15.898 -8.149 13.091 1.00 88.75 223 CYS A O 1
ATOM 1718 N N . GLY A 1 224 ? -14.788 -8.744 14.950 1.00 80.06 224 GLY A N 1
ATOM 1719 C CA . GLY A 1 224 ? -15.885 -9.548 15.503 1.00 80.06 224 GLY A CA 1
ATOM 1720 C C . GLY A 1 224 ? -17.086 -8.723 15.988 1.00 80.06 224 GLY A C 1
ATOM 1721 O O . GLY A 1 224 ? -18.173 -9.268 16.184 1.00 80.06 224 GLY A O 1
ATOM 1722 N N . PHE A 1 225 ? -16.916 -7.410 16.174 1.00 81.75 225 PHE A N 1
ATOM 1723 C CA . PHE A 1 225 ? -17.950 -6.519 16.693 1.00 81.75 225 PHE A CA 1
ATOM 1724 C C . PHE A 1 225 ? -18.794 -5.874 15.580 1.00 81.75 225 PHE A C 1
ATOM 1726 O O . PHE A 1 225 ? -18.297 -5.497 14.517 1.00 81.75 225 PHE A O 1
ATOM 1733 N N . ARG A 1 226 ? -20.099 -5.687 15.827 1.00 85.44 226 ARG A N 1
ATOM 1734 C CA . ARG A 1 226 ? -21.014 -5.059 14.856 1.00 85.44 226 ARG A CA 1
ATOM 1735 C C . ARG A 1 226 ? -20.965 -3.534 14.916 1.00 85.44 226 ARG A C 1
ATOM 1737 O O . ARG A 1 226 ? -21.819 -2.901 15.530 1.00 85.44 226 ARG A O 1
ATOM 1744 N N . LEU A 1 227 ? -20.016 -2.959 14.183 1.00 91.38 227 LEU A N 1
ATOM 1745 C CA . LEU A 1 227 ? -19.996 -1.530 13.871 1.00 91.38 227 LEU A CA 1
ATOM 1746 C C . LEU A 1 227 ? -21.210 -1.113 13.013 1.00 91.38 227 LEU A C 1
ATOM 1748 O O . LEU A 1 227 ? -21.725 -1.882 12.184 1.00 91.38 227 LEU A O 1
ATOM 1752 N N . ALA A 1 228 ? -21.671 0.119 13.212 1.00 92.94 228 ALA A N 1
ATOM 1753 C CA . ALA A 1 228 ? -22.716 0.764 12.423 1.00 92.94 228 ALA A CA 1
ATOM 1754 C C . ALA A 1 228 ? -22.135 1.479 11.187 1.00 92.94 228 ALA A C 1
ATOM 1756 O O . ALA A 1 228 ? -20.949 1.792 11.127 1.00 92.94 228 ALA A O 1
ATOM 1757 N N . MET A 1 229 ? -22.984 1.731 10.187 1.00 96.19 229 MET A N 1
ATOM 1758 C CA . MET A 1 229 ? -22.618 2.556 9.029 1.00 96.19 229 MET A CA 1
ATOM 1759 C C . MET A 1 229 ? -22.421 4.013 9.457 1.00 96.19 229 MET A C 1
ATOM 1761 O O . MET A 1 229 ? -23.132 4.491 10.339 1.00 96.19 229 MET A O 1
ATOM 1765 N N . ASP A 1 230 ? -21.441 4.682 8.851 1.00 96.75 230 ASP A N 1
ATOM 1766 C CA . ASP A 1 230 ? -21.011 6.057 9.140 1.00 96.75 230 ASP A CA 1
ATOM 1767 C C . ASP A 1 230 ? -20.648 6.327 10.618 1.00 96.75 230 ASP A C 1
ATOM 1769 O O . ASP A 1 230 ? -20.495 7.473 11.045 1.00 96.75 230 ASP A O 1
ATOM 1773 N N . GLN A 1 231 ? -20.419 5.265 11.398 1.00 95.94 231 GLN A N 1
ATOM 1774 C CA . GLN A 1 231 ? -19.892 5.353 12.754 1.00 95.94 231 GLN A CA 1
ATOM 1775 C C . GLN A 1 231 ? -18.445 5.856 12.725 1.00 95.94 231 GLN A C 1
ATOM 1777 O O . GLN A 1 231 ? -17.600 5.282 12.033 1.00 95.94 231 GLN A O 1
ATOM 1782 N N . ARG A 1 232 ? -18.160 6.895 13.521 1.00 97.12 232 ARG A N 1
ATOM 1783 C CA . ARG A 1 232 ? -16.791 7.305 13.853 1.00 97.12 232 ARG A CA 1
ATOM 1784 C C . ARG A 1 232 ? -16.148 6.302 14.804 1.00 97.12 232 ARG A C 1
ATOM 1786 O O . ARG A 1 232 ? -16.757 5.910 15.803 1.00 97.12 232 ARG A O 1
ATOM 1793 N N . VAL A 1 233 ? -14.918 5.924 14.490 1.00 97.31 233 VAL A N 1
ATOM 1794 C CA . VAL A 1 233 ? -14.083 4.993 15.247 1.00 97.31 233 VAL A CA 1
ATOM 1795 C C . VAL A 1 233 ? -12.633 5.470 15.233 1.00 97.31 233 VAL A C 1
ATOM 1797 O O . VAL A 1 233 ? -12.232 6.208 14.334 1.00 97.31 233 VAL A O 1
ATOM 1800 N N . LYS A 1 234 ? -11.826 4.997 16.181 1.00 97.69 234 LYS A N 1
ATOM 1801 C CA . LYS A 1 234 ? -10.369 5.163 16.159 1.00 97.69 234 LYS A CA 1
ATOM 1802 C C . LYS A 1 234 ? -9.697 3.821 15.924 1.00 97.69 234 LYS A C 1
ATOM 1804 O O . LYS A 1 234 ? -9.960 2.869 16.657 1.00 97.69 234 LYS A O 1
ATOM 1809 N N . LEU A 1 235 ? -8.842 3.758 14.909 1.00 97.62 235 LEU A N 1
ATOM 1810 C CA . LEU A 1 235 ? -7.993 2.610 14.610 1.00 97.62 235 LEU A CA 1
ATOM 1811 C C . LEU A 1 235 ? -6.647 2.771 15.322 1.00 97.62 235 LEU A C 1
ATOM 1813 O O . LEU A 1 235 ? -5.958 3.775 15.136 1.00 97.62 235 LEU A O 1
ATOM 1817 N N . ARG A 1 236 ? -6.248 1.759 16.091 1.00 96.56 236 ARG A N 1
ATOM 1818 C CA . ARG A 1 236 ? -4.905 1.642 16.673 1.00 96.56 236 ARG A CA 1
ATOM 1819 C C . ARG A 1 236 ? -4.244 0.384 16.143 1.00 96.56 236 ARG A C 1
ATOM 1821 O O . ARG A 1 236 ? -4.873 -0.665 16.127 1.00 96.56 236 ARG A O 1
ATOM 1828 N N . ALA A 1 237 ? -2.977 0.469 15.761 1.00 94.94 237 ALA A N 1
ATOM 1829 C CA . ALA A 1 237 ? -2.171 -0.696 15.411 1.00 94.94 237 ALA A CA 1
ATOM 1830 C C . ALA A 1 237 ? -0.705 -0.442 15.771 1.00 94.94 237 ALA A C 1
ATOM 1832 O O . ALA A 1 237 ? -0.238 0.700 15.766 1.00 94.94 237 ALA A O 1
ATOM 1833 N N . ALA A 1 238 ? 0.037 -1.502 16.082 1.00 91.44 238 ALA A N 1
ATOM 1834 C CA . ALA A 1 238 ? 1.412 -1.386 16.552 1.00 91.44 238 ALA A CA 1
ATOM 1835 C C . ALA A 1 238 ? 2.351 -0.882 15.434 1.00 91.44 238 ALA A C 1
ATOM 1837 O O . ALA A 1 238 ? 2.791 -1.655 14.588 1.00 91.44 238 ALA A O 1
ATOM 1838 N N . GLY A 1 239 ? 2.705 0.408 15.472 1.00 87.81 239 GLY A N 1
ATOM 1839 C CA . GLY A 1 239 ? 3.491 1.085 14.427 1.00 87.81 239 GLY A CA 1
ATOM 1840 C C . GLY A 1 239 ? 2.706 2.139 13.633 1.00 87.81 239 GLY A C 1
ATOM 1841 O O . GLY A 1 239 ? 3.288 2.807 12.783 1.00 87.81 239 GLY A O 1
ATOM 1842 N N . MET A 1 240 ? 1.415 2.319 13.928 1.00 91.62 240 MET A N 1
ATOM 1843 C CA . MET A 1 240 ? 0.588 3.432 13.454 1.00 91.62 240 MET A CA 1
ATOM 1844 C C . MET A 1 240 ? 0.381 4.475 14.559 1.00 91.62 240 MET A C 1
ATOM 1846 O O . MET A 1 240 ? 0.441 4.160 15.748 1.00 91.62 240 MET A O 1
ATOM 1850 N N . VAL A 1 241 ? 0.079 5.711 14.157 1.00 91.75 241 VAL A N 1
ATOM 1851 C CA . VAL A 1 241 ? -0.570 6.700 15.032 1.00 91.75 241 VAL A CA 1
ATOM 1852 C C . VAL A 1 241 ? -2.047 6.306 15.196 1.00 91.75 241 VAL A C 1
ATOM 1854 O O . VAL A 1 241 ? -2.634 5.716 14.286 1.00 91.75 241 VAL A O 1
ATOM 1857 N N . GLU A 1 242 ? -2.660 6.612 16.343 1.00 95.69 242 GLU A N 1
ATOM 1858 C CA . GLU A 1 242 ? -4.111 6.461 16.526 1.00 95.69 242 GLU A CA 1
ATOM 1859 C C . GLU A 1 242 ? -4.848 7.270 15.445 1.00 95.69 242 GLU A C 1
ATOM 1861 O O . GLU A 1 242 ? -4.692 8.484 15.363 1.00 95.69 242 GLU A O 1
ATOM 1866 N N . THR A 1 243 ? -5.601 6.585 14.583 1.00 97.75 243 THR A N 1
ATOM 1867 C CA . THR A 1 243 ? -6.169 7.164 13.357 1.00 97.75 243 THR A CA 1
ATOM 1868 C C . THR A 1 243 ? -7.689 7.255 13.469 1.00 97.75 243 THR A C 1
ATOM 1870 O O . THR A 1 243 ? -8.366 6.224 13.513 1.00 97.75 243 THR A O 1
ATOM 1873 N N . ASP A 1 244 ? -8.236 8.472 13.497 1.00 98.19 244 ASP A N 1
ATOM 1874 C CA . ASP A 1 244 ? -9.681 8.712 13.400 1.00 98.19 244 ASP A CA 1
ATOM 1875 C C . ASP A 1 244 ? -10.219 8.311 12.014 1.00 98.19 244 ASP A C 1
ATOM 1877 O O . ASP A 1 244 ? -9.608 8.579 10.973 1.00 98.19 244 ASP A O 1
ATOM 1881 N N . ALA A 1 245 ? -11.359 7.620 12.002 1.00 98.25 245 ALA A N 1
ATOM 1882 C CA . ALA A 1 245 ? -11.922 7.007 10.807 1.00 98.25 245 ALA A CA 1
ATOM 1883 C C . ALA A 1 245 ? -13.450 6.854 10.869 1.00 98.25 245 ALA A C 1
ATOM 1885 O O . ALA A 1 245 ? -14.059 6.835 11.939 1.00 98.25 245 ALA A O 1
ATOM 1886 N N . ILE A 1 246 ? -14.074 6.661 9.706 1.00 98.12 246 ILE A N 1
ATOM 1887 C CA . ILE A 1 246 ? -15.514 6.429 9.550 1.00 98.12 246 ILE A CA 1
ATOM 1888 C C . ILE A 1 246 ? -15.762 5.115 8.797 1.00 98.12 246 ILE A C 1
ATOM 1890 O O . ILE A 1 246 ? -15.156 4.852 7.755 1.00 98.12 246 ILE A O 1
ATOM 1894 N N . VAL A 1 247 ? -16.693 4.301 9.299 1.00 97.38 247 VAL A N 1
ATOM 1895 C CA . VAL A 1 247 ? -17.119 3.030 8.684 1.00 97.38 247 VAL A CA 1
ATOM 1896 C C . VAL A 1 247 ? -17.967 3.291 7.432 1.00 97.38 247 VAL A C 1
ATOM 1898 O O . VAL A 1 247 ? -19.079 3.804 7.527 1.00 97.38 247 VAL A O 1
ATOM 1901 N N . ARG A 1 248 ? -17.471 2.915 6.246 1.00 97.62 248 ARG A N 1
ATOM 1902 C CA . ARG A 1 248 ? -18.122 3.187 4.942 1.00 97.62 248 ARG A CA 1
ATOM 1903 C C . ARG A 1 248 ? -18.726 1.973 4.246 1.00 97.62 248 ARG A C 1
ATOM 1905 O O . ARG A 1 248 ? -19.502 2.138 3.311 1.00 97.62 248 ARG A O 1
ATOM 1912 N N . TRP A 1 249 ? -18.380 0.764 4.672 1.00 96.12 249 TRP A N 1
ATOM 1913 C CA . TRP A 1 249 ? -19.099 -0.460 4.314 1.00 96.12 249 TRP A CA 1
ATOM 1914 C C . TRP A 1 249 ? -18.824 -1.548 5.350 1.00 96.12 249 TRP A C 1
ATOM 1916 O O . TRP A 1 249 ? -17.803 -1.517 6.037 1.00 96.12 249 TRP A O 1
ATOM 1926 N N . ARG A 1 250 ? -19.722 -2.532 5.432 1.00 94.56 250 ARG A N 1
ATOM 1927 C CA . ARG A 1 250 ? -19.550 -3.751 6.233 1.00 94.56 250 ARG A CA 1
ATOM 1928 C C . ARG A 1 250 ? -20.094 -4.961 5.476 1.00 94.56 250 ARG A C 1
ATOM 1930 O O . ARG A 1 250 ? -21.136 -4.851 4.831 1.00 94.56 250 ARG A O 1
ATOM 1937 N N . ARG A 1 251 ? -19.397 -6.094 5.534 1.00 93.19 251 ARG A N 1
ATOM 1938 C CA . ARG A 1 251 ? -19.766 -7.347 4.858 1.00 93.19 251 ARG A CA 1
ATOM 1939 C C . ARG A 1 251 ? -19.070 -8.525 5.537 1.00 93.19 251 ARG A C 1
ATOM 1941 O O . ARG A 1 251 ? -17.861 -8.481 5.684 1.00 93.19 251 ARG A O 1
ATOM 1948 N N . GLU A 1 252 ? -19.814 -9.571 5.908 1.00 89.00 252 GLU A N 1
ATOM 1949 C CA . GLU A 1 252 ? -19.248 -10.876 6.326 1.00 89.00 252 GLU A CA 1
ATOM 1950 C C . GLU A 1 252 ? -18.159 -10.785 7.428 1.00 89.00 252 GLU A C 1
ATOM 1952 O O . GLU A 1 252 ? -17.142 -11.463 7.373 1.00 89.00 252 GLU A O 1
ATOM 1957 N N . GLY A 1 253 ? -18.354 -9.916 8.432 1.00 88.56 253 GLY A N 1
ATOM 1958 C CA . GLY A 1 253 ? -17.379 -9.679 9.517 1.00 88.56 253 GLY A CA 1
ATOM 1959 C C . GLY A 1 253 ? -16.239 -8.709 9.166 1.00 88.56 253 GLY A C 1
ATOM 1960 O O . GLY A 1 253 ? -15.468 -8.317 10.037 1.00 88.56 253 GLY A O 1
ATOM 1961 N N . GLN A 1 254 ? -16.159 -8.263 7.913 1.00 95.69 254 GLN A N 1
ATOM 1962 C CA . GLN A 1 254 ? -15.230 -7.230 7.463 1.00 95.69 254 GLN A CA 1
ATOM 1963 C C . GLN A 1 254 ? -15.885 -5.846 7.479 1.00 95.69 254 GLN A C 1
ATOM 1965 O O . GLN A 1 254 ? -17.074 -5.702 7.173 1.00 95.69 254 GLN A O 1
ATOM 1970 N N . CYS A 1 255 ? -15.095 -4.813 7.768 1.00 96.50 255 CYS A N 1
ATOM 1971 C CA . CYS A 1 255 ? -15.480 -3.410 7.635 1.00 96.50 255 CYS A CA 1
ATOM 1972 C C . CYS A 1 255 ? -14.455 -2.636 6.797 1.00 96.50 255 CYS A C 1
ATOM 1974 O O . CYS A 1 255 ? -13.246 -2.853 6.892 1.00 96.50 255 CYS A O 1
ATOM 1976 N N . GLY A 1 256 ? -14.944 -1.695 5.993 1.00 97.31 256 GLY A N 1
ATOM 1977 C CA . GLY A 1 256 ? -14.124 -0.703 5.312 1.00 97.31 256 GLY A CA 1
ATOM 1978 C C . GLY A 1 256 ? -14.141 0.619 6.058 1.00 97.31 256 GLY A C 1
ATOM 1979 O O . GLY A 1 256 ? -15.199 1.236 6.187 1.00 97.31 256 GLY A O 1
ATOM 1980 N N . LEU A 1 257 ? -12.970 1.064 6.495 1.00 98.06 257 LEU A N 1
ATOM 1981 C CA . LEU A 1 257 ? -12.748 2.374 7.088 1.00 98.06 257 LEU A CA 1
ATOM 1982 C C . LEU A 1 257 ? -12.257 3.355 6.018 1.00 98.06 257 LEU A C 1
ATOM 1984 O O . LEU A 1 257 ? -11.416 3.002 5.190 1.00 98.06 257 LEU A O 1
ATOM 1988 N N . VAL A 1 258 ? -12.747 4.591 6.068 1.00 98.19 258 VAL A N 1
ATOM 1989 C CA . VAL A 1 258 ? -12.087 5.763 5.472 1.00 98.19 258 VAL A CA 1
ATOM 1990 C C . VAL A 1 258 ? -11.511 6.583 6.616 1.00 98.19 258 VAL A C 1
ATOM 1992 O O . VAL A 1 258 ? -12.218 6.812 7.592 1.00 98.19 258 VAL A O 1
ATOM 1995 N N . PHE A 1 259 ? -10.248 6.984 6.513 1.00 98.12 259 PHE A N 1
ATOM 1996 C CA . PHE A 1 259 ? -9.592 7.828 7.514 1.00 98.12 259 PHE A CA 1
ATOM 1997 C C . PHE A 1 259 ? -10.053 9.286 7.365 1.00 98.12 259 PHE A C 1
ATOM 1999 O O . PHE A 1 259 ? -10.273 9.741 6.240 1.00 98.12 259 PHE A O 1
ATOM 2006 N N . ASP A 1 260 ? -10.187 10.011 8.479 1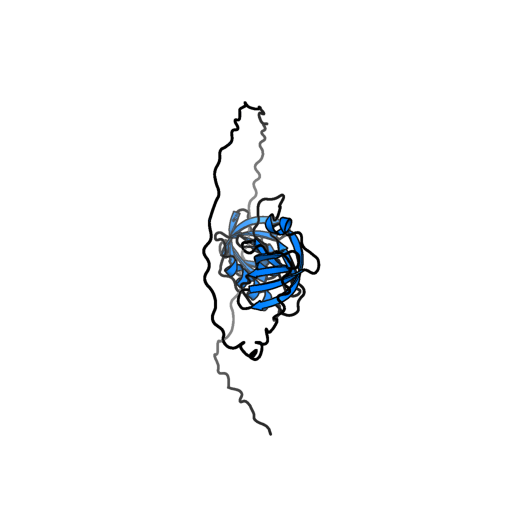.00 97.31 260 ASP A N 1
ATOM 2007 C CA . ASP A 1 260 ? -10.548 11.437 8.451 1.00 97.31 260 ASP A CA 1
ATOM 2008 C C . ASP A 1 260 ? -9.368 12.295 7.927 1.00 97.31 260 ASP A C 1
ATOM 2010 O O . ASP A 1 260 ? -9.591 13.291 7.238 1.00 97.31 260 ASP A O 1
ATOM 2014 N N . GLU A 1 261 ? -8.117 11.852 8.130 1.00 96.38 261 GLU A N 1
ATOM 2015 C CA . GLU A 1 261 ? -6.911 12.411 7.496 1.00 96.38 261 GLU A CA 1
ATOM 2016 C C . GLU A 1 261 ? -6.268 11.438 6.488 1.00 96.38 261 GLU A C 1
ATOM 2018 O O . GLU A 1 261 ? -6.317 10.219 6.639 1.00 96.38 261 GLU A O 1
ATOM 2023 N N . THR A 1 262 ? -5.643 11.972 5.431 1.00 95.56 262 THR A N 1
ATOM 2024 C CA . THR A 1 262 ? -4.962 11.165 4.400 1.00 95.56 262 THR A CA 1
ATOM 2025 C C . THR A 1 262 ? -3.459 11.079 4.673 1.00 95.56 262 THR A C 1
ATOM 2027 O O . THR A 1 262 ? -2.751 12.077 4.521 1.00 95.56 262 THR A O 1
ATOM 2030 N N . PHE A 1 263 ? -2.960 9.879 4.991 1.00 96.25 263 PHE A N 1
ATOM 2031 C CA . PHE A 1 263 ? -1.531 9.622 5.215 1.00 96.25 263 PHE A CA 1
ATOM 2032 C C . PHE A 1 263 ? -0.668 10.062 4.029 1.00 96.25 263 PHE A C 1
ATOM 2034 O O . PHE A 1 263 ? -1.011 9.834 2.859 1.00 96.25 263 PHE A O 1
ATOM 2041 N N . GLN A 1 264 ? 0.517 10.597 4.313 1.00 95.31 264 GLN A N 1
ATOM 2042 C CA . GLN A 1 264 ? 1.494 10.892 3.270 1.00 95.31 264 GLN A CA 1
ATOM 2043 C C . GLN A 1 264 ? 2.054 9.587 2.685 1.00 95.31 264 GLN A C 1
ATOM 2045 O O . GLN A 1 264 ? 2.292 8.613 3.397 1.00 95.31 264 GLN A O 1
ATOM 2050 N N . PHE A 1 265 ? 2.300 9.536 1.371 1.00 95.12 265 PHE A N 1
ATOM 2051 C CA . PHE A 1 265 ? 2.670 8.274 0.704 1.00 95.12 265 PHE A CA 1
ATOM 2052 C C . PHE A 1 265 ? 3.926 7.622 1.316 1.00 95.12 265 PHE A C 1
ATOM 2054 O O . PHE A 1 265 ? 3.958 6.419 1.557 1.00 95.12 265 PHE A O 1
ATOM 2061 N N . GLY A 1 266 ? 4.942 8.435 1.628 1.00 95.38 266 GLY A N 1
ATOM 2062 C CA . GLY A 1 266 ? 6.183 7.980 2.265 1.00 95.38 266 GLY A CA 1
ATOM 2063 C C . GLY A 1 266 ? 6.107 7.769 3.780 1.00 95.38 266 GLY A C 1
ATOM 2064 O O . GLY A 1 266 ? 7.037 7.229 4.370 1.00 95.38 266 GLY A O 1
ATOM 2065 N N . GLU A 1 267 ? 5.033 8.208 4.426 1.00 95.69 267 GLU A N 1
ATOM 2066 C CA . GLU A 1 267 ? 4.722 7.901 5.824 1.00 95.69 267 GLU A CA 1
ATOM 2067 C C . GLU A 1 267 ? 4.074 6.516 5.895 1.00 95.69 267 GLU A C 1
ATOM 2069 O O . GLU A 1 267 ? 4.627 5.617 6.529 1.00 95.69 267 GLU A O 1
ATOM 2074 N N . LEU A 1 268 ? 3.007 6.299 5.115 1.00 96.88 268 LEU A N 1
ATOM 2075 C CA . LEU A 1 268 ? 2.357 4.996 4.979 1.00 96.88 268 LEU A CA 1
ATOM 2076 C C . LEU A 1 268 ? 3.344 3.899 4.551 1.00 96.88 268 LEU A C 1
ATOM 2078 O O . LEU A 1 268 ? 3.294 2.796 5.084 1.00 96.88 268 LEU A O 1
ATOM 2082 N N . ALA A 1 269 ? 4.277 4.196 3.643 1.00 96.75 269 ALA A N 1
ATOM 2083 C CA . ALA A 1 269 ? 5.311 3.246 3.229 1.00 96.75 269 ALA A CA 1
ATOM 2084 C C . ALA A 1 269 ? 6.199 2.757 4.395 1.00 96.75 269 ALA A C 1
ATOM 2086 O O . ALA A 1 269 ? 6.594 1.594 4.425 1.00 96.75 269 ALA A O 1
ATOM 2087 N N . ARG A 1 270 ? 6.492 3.620 5.379 1.00 95.38 270 ARG A N 1
ATOM 2088 C CA . ARG A 1 270 ? 7.283 3.252 6.567 1.00 95.38 270 ARG A CA 1
ATOM 2089 C C . ARG A 1 270 ? 6.447 2.503 7.600 1.00 95.38 270 ARG A C 1
ATOM 2091 O O . ARG A 1 270 ? 6.940 1.532 8.163 1.00 95.38 270 ARG A O 1
ATOM 2098 N N . ILE A 1 271 ? 5.192 2.915 7.791 1.00 95.19 271 ILE A N 1
ATOM 2099 C CA . ILE A 1 271 ? 4.196 2.203 8.609 1.00 95.19 271 ILE A CA 1
ATOM 2100 C C . ILE A 1 271 ? 4.055 0.753 8.119 1.00 95.19 271 ILE A C 1
ATOM 2102 O O . ILE A 1 271 ? 4.199 -0.183 8.899 1.00 95.19 271 ILE A O 1
ATOM 2106 N N . VAL A 1 272 ? 3.845 0.567 6.812 1.00 95.69 272 VAL A N 1
ATOM 2107 C CA . VAL A 1 272 ? 3.726 -0.743 6.152 1.00 95.69 272 VAL A CA 1
ATOM 2108 C C . VAL A 1 272 ? 4.967 -1.608 6.371 1.00 95.69 272 VAL A C 1
ATOM 2110 O O . VAL A 1 272 ? 4.835 -2.763 6.776 1.00 95.69 272 VAL A O 1
ATOM 2113 N N . MET A 1 273 ? 6.164 -1.052 6.157 1.00 94.00 273 MET A N 1
ATOM 2114 C CA . MET A 1 273 ? 7.421 -1.775 6.367 1.00 94.00 273 MET A CA 1
ATOM 2115 C C . MET A 1 273 ? 7.585 -2.215 7.827 1.00 94.00 273 MET A C 1
ATOM 2117 O O . MET A 1 273 ? 7.879 -3.380 8.076 1.00 94.00 273 MET A O 1
ATOM 2121 N N . GLU A 1 274 ? 7.342 -1.329 8.796 1.00 92.81 274 GLU A N 1
ATOM 2122 C CA . GLU A 1 274 ? 7.506 -1.649 10.219 1.00 92.81 274 GLU A CA 1
ATOM 2123 C C . GLU A 1 274 ? 6.468 -2.671 10.714 1.00 92.81 274 GLU A C 1
ATOM 2125 O O . GLU A 1 274 ? 6.811 -3.562 11.493 1.00 92.81 274 GLU A O 1
ATOM 2130 N N . ILE A 1 275 ? 5.227 -2.607 10.217 1.00 92.94 275 ILE A N 1
ATOM 2131 C CA . ILE A 1 275 ? 4.194 -3.625 10.460 1.00 92.94 275 ILE A CA 1
ATOM 2132 C C . ILE A 1 275 ? 4.636 -4.992 9.915 1.00 92.94 275 ILE A C 1
ATOM 2134 O O . ILE A 1 275 ? 4.584 -5.990 10.634 1.00 92.94 275 ILE A O 1
ATOM 2138 N N . GLN A 1 276 ? 5.094 -5.054 8.661 1.00 91.50 276 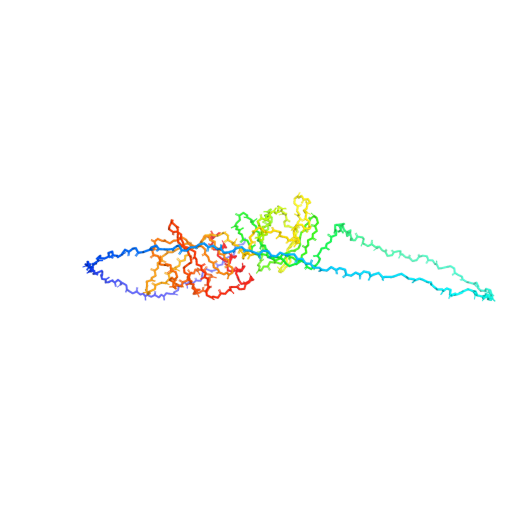GLN A N 1
ATOM 2139 C CA . GLN A 1 276 ? 5.509 -6.313 8.030 1.00 91.50 276 GLN A CA 1
ATOM 2140 C C . GLN A 1 276 ? 6.762 -6.898 8.696 1.00 91.50 276 GLN A C 1
ATOM 2142 O O . GLN A 1 276 ? 6.804 -8.097 8.968 1.00 91.50 276 GLN A O 1
ATOM 2147 N N . ARG A 1 277 ? 7.729 -6.053 9.073 1.00 87.75 277 ARG A N 1
ATOM 2148 C CA . ARG A 1 277 ? 8.945 -6.452 9.798 1.00 87.75 277 ARG A CA 1
ATOM 2149 C C . ARG A 1 277 ? 8.634 -7.111 11.146 1.00 87.75 277 ARG A C 1
ATOM 2151 O O . ARG A 1 277 ? 9.270 -8.101 11.495 1.00 87.75 277 ARG A O 1
ATOM 2158 N N . ARG A 1 278 ? 7.639 -6.602 11.885 1.00 81.75 278 ARG A N 1
ATOM 2159 C CA . ARG A 1 278 ? 7.202 -7.166 13.179 1.00 81.75 278 ARG A CA 1
ATOM 2160 C C . ARG A 1 278 ? 6.560 -8.545 13.060 1.00 81.75 278 ARG A C 1
ATOM 2162 O O . ARG A 1 278 ? 6.640 -9.312 14.005 1.00 81.75 278 ARG A O 1
ATOM 2169 N N . ARG A 1 279 ? 5.958 -8.874 11.912 1.00 73.56 279 ARG A N 1
ATOM 2170 C CA . ARG A 1 279 ? 5.384 -10.204 11.640 1.00 73.56 279 ARG A CA 1
ATOM 2171 C C . ARG A 1 279 ? 6.447 -11.265 11.307 1.00 73.56 279 ARG A C 1
ATOM 2173 O O . ARG A 1 279 ? 6.146 -12.453 11.336 1.00 73.56 279 ARG A O 1
ATOM 2180 N N . ALA A 1 280 ? 7.666 -10.843 10.972 1.00 63.03 280 ALA A N 1
ATOM 2181 C CA . ALA A 1 280 ? 8.786 -11.713 10.608 1.00 63.03 280 ALA A CA 1
ATOM 2182 C C . ALA A 1 280 ? 9.767 -11.983 11.772 1.00 63.03 280 ALA A C 1
ATOM 2184 O O . ALA A 1 280 ? 10.875 -12.459 11.527 1.00 63.03 280 ALA A O 1
ATOM 2185 N N . THR A 1 281 ? 9.393 -11.637 13.012 1.00 50.34 281 THR A N 1
ATOM 2186 C CA . THR A 1 281 ? 10.194 -11.804 14.243 1.00 50.34 281 THR A CA 1
ATOM 2187 C C . THR A 1 281 ? 9.426 -12.633 15.266 1.00 50.34 281 THR A C 1
ATOM 2189 O O . THR A 1 281 ? 10.076 -13.480 15.912 1.00 50.34 281 THR A O 1
#

Sequence (281 aa):
MLRQVKLTRWRGFDAHSSPFRVSDSSTHGFVQMLTEKKAVDGPPQGGSRPPKGNDKIMAEPLRNRIPAPTQFFAPDTRAAPVPGPTPRVEATLDQRIAPRFTLLIRAAKLIAADGEYLCIIRDASETGISVRTFHPLPVGSQMVIELQNGDRYHADLVWQQDDRAGFAFDQPADIARIIASPSRYSKRAIRVSLTAEAEIVAGGTVADATIRDISQQGAKIDCGFRLAMDQRVKLRAAGMVETDAIVRWRREGQCGLVFDETFQFGELARIVMEIQRRRAT

Radius of gyration: 33.79 Å; chains: 1; bounding box: 103×54×98 Å

Secondary structure (DSSP, 8-state):
---PPPPPPP---------------------------------------------------------------------PPP-PPPP----------S---TT--EEEEEE-SS-EEEEEEEEEETTEEEEE-SSPPPTT-EEEEEETT--EEEEEEEEEETTEEEEEESS---HHHHHH---SSPPPPP-EEEEEEEEEEETTEEEEEEEEEEETTEEEEEESS-PPTT-EEEEEEBTBPPEEEEEEEEETTEEEEEESS---HHHHHHHHHHHHHHHT-